Protein AF-A0A094B7F2-F1 (afdb_monomer_lite)

Secondary structure (DSSP, 8-state):
---GGGSGGGG-TTT----SSHHHHHHHHHGGG--GGGEEEE-HHHHHTSTTTHHHH--PPTT-EEEE--SSHHHHHHHHHHHHHHHHTT--------HHHHHHHTT----PPPPTTTTTGGGGTTT--SPPEEEE---SHHHHHHHHHHHHHHGGGEEEEE--HHHHHSTTHHHHHHHHHHHHHHHHHHHTT-EEEEEPPPPPPPP----

Radius of gyration: 24.76 Å; chains: 1; bounding box: 67×38×64 Å

Sequence (211 aa):
MVPSSQTPFALDATFGYKSSNLRDYVLEKGSTRFGERDIFSITIDDICTGGTAKVTELQIPRGSVVIVNAAAESDMAVFAARAIGAEQQGKRYLYRTGAAFVSSRLGIGAKVPRSAEELDMDYHSSGSKVGNIIIAGLYVPKNTAQLQSLQKQRGRKIHVIELGVGRLIEEGREAEEVVSTAFRELSKKLEEGQNVLAMLPGPSPPAMTRF

Foldseek 3Di:
DDQPCPDLQLVDPPRHNRDSDVLVRCCVPVPPQDDSLLEEEQDLCCQPPVPLPSVLPPPHDPPGHYHYDDDDLVSLLSVLVSVVVNVVVVDDDDDDDDPSNVCSNVVNDDDDPDDCVNVCVCVCVPDQLFAAEAEEEDDDPVSVVVVVVCCVVCVVQEAEAEQEPVQCPDPDDSVVVSVVVSVVVNRVCRNNHGYYYYYYDDPDDPPPPDD

pLDDT: mean 83.86, std 14.31, range [30.61, 96.69]

Structure (mmCIF, N/CA/C/O backbone):
data_AF-A0A094B7F2-F1
#
_entry.id   AF-A0A094B7F2-F1
#
loop_
_atom_site.group_PDB
_atom_site.id
_atom_site.type_symbol
_atom_site.label_atom_id
_atom_site.label_alt_id
_atom_site.label_comp_id
_atom_site.label_asym_id
_atom_site.label_entity_id
_atom_site.label_seq_id
_atom_site.pdbx_PDB_ins_code
_atom_site.Cartn_x
_atom_site.Cartn_y
_atom_site.Cartn_z
_atom_site.occupancy
_atom_site.B_iso_or_equiv
_atom_site.auth_seq_id
_atom_site.auth_comp_id
_atom_site.auth_asym_id
_atom_site.auth_atom_id
_atom_site.pdbx_PDB_model_num
ATOM 1 N N . MET A 1 1 ? 0.868 -16.062 7.347 1.00 74.69 1 MET A N 1
ATOM 2 C CA . MET A 1 1 ? 1.124 -14.618 7.126 1.00 74.69 1 MET A CA 1
ATOM 3 C C . MET A 1 1 ? 2.438 -14.252 7.795 1.00 74.69 1 MET A C 1
ATOM 5 O O . MET A 1 1 ? 2.800 -14.925 8.751 1.00 74.69 1 MET A O 1
ATOM 9 N N . VAL A 1 2 ? 3.141 -13.231 7.301 1.00 91.94 2 VAL A N 1
ATOM 10 C CA . VAL A 1 2 ? 4.327 -12.664 7.970 1.00 91.94 2 VAL A CA 1
ATOM 11 C C . VAL A 1 2 ? 3.959 -11.318 8.605 1.00 91.94 2 VAL A C 1
ATOM 13 O O . VAL A 1 2 ? 3.114 -10.618 8.037 1.00 91.94 2 VAL A O 1
ATOM 16 N N . PRO A 1 3 ? 4.541 -10.939 9.757 1.00 96.00 3 PRO A N 1
ATOM 17 C CA . PRO A 1 3 ? 4.348 -9.610 10.333 1.00 96.00 3 PRO A CA 1
ATOM 18 C C . PRO A 1 3 ? 4.738 -8.509 9.335 1.00 96.00 3 PRO A C 1
ATOM 20 O O . PRO A 1 3 ? 5.746 -8.631 8.637 1.00 96.00 3 PRO A O 1
ATOM 23 N N . SER A 1 4 ? 3.959 -7.426 9.261 1.00 94.75 4 SER A N 1
ATOM 24 C CA . SER A 1 4 ? 4.178 -6.361 8.270 1.00 94.75 4 SER A CA 1
ATOM 25 C C . SER A 1 4 ? 5.541 -5.682 8.428 1.00 94.75 4 SER A C 1
ATOM 27 O O . SER A 1 4 ? 6.123 -5.265 7.427 1.00 94.75 4 SER A O 1
ATOM 29 N N . SER A 1 5 ? 6.080 -5.621 9.648 1.00 95.56 5 SER A N 1
ATOM 30 C CA . SER A 1 5 ? 7.407 -5.069 9.948 1.00 95.56 5 SER A CA 1
ATOM 31 C C . SER A 1 5 ? 8.579 -5.938 9.485 1.00 95.56 5 SER A C 1
ATOM 33 O O . SER A 1 5 ? 9.718 -5.489 9.503 1.00 95.56 5 SER A O 1
ATOM 35 N N . GLN A 1 6 ? 8.314 -7.171 9.047 1.00 95.31 6 GLN A N 1
ATOM 36 C CA . GLN A 1 6 ? 9.313 -8.074 8.464 1.00 95.31 6 GLN A CA 1
ATOM 37 C C . GLN A 1 6 ? 9.230 -8.118 6.931 1.00 95.31 6 GLN A C 1
ATOM 39 O O . GLN A 1 6 ? 9.920 -8.904 6.284 1.00 95.31 6 GLN A O 1
ATOM 44 N N . THR A 1 7 ? 8.364 -7.301 6.330 1.00 92.19 7 THR A N 1
ATOM 45 C CA . THR A 1 7 ? 8.245 -7.206 4.873 1.00 92.19 7 THR A CA 1
ATOM 46 C C . THR A 1 7 ? 9.227 -6.173 4.315 1.00 92.19 7 THR A C 1
ATOM 48 O O . THR A 1 7 ? 9.614 -5.252 5.032 1.00 92.19 7 THR A O 1
ATOM 51 N N . PRO A 1 8 ? 9.579 -6.235 3.019 1.00 88.12 8 PRO A N 1
ATOM 52 C CA . PRO A 1 8 ? 10.408 -5.204 2.396 1.00 88.12 8 PRO A CA 1
ATOM 53 C C . PRO A 1 8 ? 9.836 -3.782 2.499 1.00 88.12 8 PRO A C 1
ATOM 55 O O . PRO A 1 8 ? 10.603 -2.828 2.489 1.00 88.12 8 PRO A O 1
ATOM 58 N N . PHE A 1 9 ? 8.512 -3.625 2.636 1.00 88.75 9 PHE A N 1
ATOM 59 C CA . PHE A 1 9 ? 7.868 -2.315 2.804 1.00 88.75 9 PHE A CA 1
ATOM 60 C C . PHE A 1 9 ? 8.250 -1.631 4.123 1.00 88.75 9 PHE A C 1
ATOM 62 O O . PHE A 1 9 ? 8.282 -0.408 4.196 1.00 88.75 9 PHE A O 1
ATOM 69 N N . ALA A 1 10 ? 8.584 -2.411 5.154 1.00 92.62 10 ALA A N 1
ATOM 70 C CA . ALA A 1 10 ? 9.058 -1.890 6.432 1.00 92.62 10 ALA A CA 1
ATOM 71 C C . ALA A 1 10 ? 10.438 -1.216 6.318 1.00 92.62 10 ALA A C 1
ATOM 73 O O . ALA A 1 10 ? 10.765 -0.346 7.121 1.00 92.62 10 ALA A O 1
ATOM 74 N N . LEU A 1 11 ? 11.225 -1.596 5.304 1.00 88.69 11 LEU A N 1
ATOM 75 C CA . LEU A 1 11 ? 12.573 -1.087 5.034 1.00 88.69 11 LEU A CA 1
ATOM 76 C C . LEU A 1 11 ? 12.586 0.076 4.031 1.00 88.69 11 LEU A C 1
ATOM 78 O O . LEU A 1 11 ? 13.656 0.465 3.567 1.00 88.69 11 LEU A O 1
ATOM 82 N N . ASP A 1 12 ? 11.418 0.609 3.662 1.00 86.88 12 ASP A N 1
ATOM 83 C CA . ASP A 1 12 ? 11.331 1.746 2.750 1.00 86.88 12 ASP A CA 1
ATOM 84 C C . ASP A 1 12 ? 12.089 2.965 3.310 1.00 86.88 12 ASP A C 1
ATOM 86 O O . ASP A 1 12 ? 11.962 3.310 4.487 1.00 86.88 12 ASP A O 1
ATOM 90 N N . ALA A 1 13 ? 12.889 3.623 2.469 1.00 79.81 13 ALA A N 1
ATOM 91 C CA . ALA A 1 13 ? 13.772 4.706 2.900 1.00 79.81 13 ALA A CA 1
ATOM 92 C C . ALA A 1 13 ? 13.015 5.968 3.349 1.00 79.81 13 ALA A C 1
ATOM 94 O O . ALA A 1 13 ? 13.538 6.748 4.143 1.00 79.81 13 ALA A O 1
ATOM 95 N N . THR A 1 14 ? 11.797 6.182 2.849 1.00 82.88 14 THR A N 1
ATOM 96 C CA . THR A 1 14 ? 10.989 7.374 3.140 1.00 82.88 14 THR A CA 1
ATOM 97 C C . THR A 1 14 ? 9.855 7.058 4.111 1.00 82.88 14 THR A C 1
ATOM 99 O O . THR A 1 14 ? 9.567 7.841 5.016 1.00 82.88 14 THR A O 1
ATOM 102 N N . PHE A 1 15 ? 9.221 5.897 3.954 1.00 88.31 15 PHE A N 1
ATOM 103 C CA . PHE A 1 15 ? 8.003 5.510 4.664 1.00 88.31 15 PHE A CA 1
ATOM 104 C C . PHE A 1 15 ? 8.160 4.253 5.528 1.00 88.31 15 PHE A C 1
ATOM 106 O O . PHE A 1 15 ? 7.161 3.746 6.042 1.00 88.31 15 PHE A O 1
ATOM 113 N N . GLY A 1 16 ? 9.387 3.762 5.723 1.00 91.00 16 GLY A N 1
ATOM 114 C CA . GLY A 1 16 ? 9.673 2.562 6.509 1.00 91.00 16 GLY A CA 1
ATOM 115 C C . GLY A 1 16 ? 9.142 2.634 7.940 1.00 91.00 16 GLY A C 1
ATOM 116 O O . GLY A 1 16 ? 8.918 3.715 8.492 1.00 91.00 16 GLY A O 1
ATOM 117 N N . TYR A 1 17 ? 8.909 1.477 8.550 1.00 95.12 17 TYR A N 1
ATOM 118 C CA . TYR A 1 17 ? 8.280 1.352 9.866 1.00 95.12 17 TYR A CA 1
ATOM 119 C C . TYR A 1 17 ? 8.757 0.100 10.603 1.00 95.12 17 TYR A C 1
ATOM 121 O O . TYR A 1 17 ? 9.177 -0.872 9.981 1.00 95.12 17 TYR A O 1
ATOM 129 N N . LYS A 1 18 ? 8.683 0.102 11.939 1.00 95.81 18 LYS A N 1
ATOM 130 C CA . LYS A 1 18 ? 9.166 -1.018 12.775 1.00 95.81 18 LYS A CA 1
ATOM 131 C C . LYS A 1 18 ? 8.042 -1.861 13.366 1.00 95.81 18 LYS A C 1
ATOM 133 O O . LYS A 1 18 ? 8.237 -3.043 13.648 1.00 95.81 18 LYS A O 1
ATOM 138 N N . SER A 1 19 ? 6.874 -1.266 13.560 1.00 96.25 19 SER A N 1
ATOM 139 C CA . SER A 1 19 ? 5.772 -1.889 14.289 1.00 96.25 19 SER A CA 1
ATOM 140 C C . SER A 1 19 ? 4.808 -2.629 13.364 1.00 96.25 19 SER A C 1
ATOM 142 O O . SER A 1 19 ? 4.295 -2.059 12.405 1.00 96.25 19 SER A O 1
ATOM 144 N N . SER A 1 20 ? 4.522 -3.899 13.671 1.00 96.69 20 SER A N 1
ATOM 145 C CA . SER A 1 20 ? 3.446 -4.650 12.999 1.00 96.69 20 SER A CA 1
ATOM 146 C C . SER A 1 20 ? 2.075 -4.410 13.628 1.00 96.69 20 SER A C 1
ATOM 148 O O . SER A 1 20 ? 1.054 -4.452 12.946 1.00 96.69 20 SER A O 1
ATOM 150 N N . ASN A 1 21 ? 2.044 -4.169 14.938 1.00 96.06 21 ASN A N 1
ATOM 151 C CA . ASN A 1 21 ? 0.827 -3.812 15.645 1.00 96.06 21 ASN A CA 1
ATOM 152 C C . ASN A 1 21 ? 0.492 -2.350 15.342 1.00 96.06 21 ASN A C 1
ATOM 154 O O . ASN A 1 21 ? 1.309 -1.458 15.567 1.00 96.06 21 ASN A O 1
ATOM 158 N N . LEU A 1 22 ? -0.716 -2.099 14.835 1.00 95.44 22 LEU A N 1
ATOM 159 C CA . LEU A 1 22 ? -1.126 -0.752 14.446 1.00 95.44 22 LEU A CA 1
ATOM 160 C C . LEU A 1 22 ? -1.230 0.216 15.630 1.00 95.44 22 LEU A C 1
ATOM 162 O O . LEU A 1 22 ? -1.106 1.418 15.417 1.00 95.44 22 LEU A O 1
ATOM 166 N N . ARG A 1 23 ? -1.421 -0.274 16.863 1.00 95.38 23 ARG A N 1
ATOM 167 C CA . ARG A 1 23 ? -1.367 0.590 18.050 1.00 95.38 23 ARG A CA 1
ATOM 168 C C . ARG A 1 23 ? 0.038 1.160 18.232 1.00 95.38 23 ARG A C 1
ATOM 170 O O . ARG A 1 23 ? 0.208 2.374 18.288 1.00 95.38 23 ARG A O 1
ATOM 177 N N . ASP A 1 24 ? 1.033 0.282 18.210 1.00 96.06 24 ASP A N 1
ATOM 178 C CA . ASP A 1 24 ? 2.442 0.648 18.350 1.00 96.06 24 ASP A CA 1
ATOM 179 C C . ASP A 1 24 ? 2.903 1.501 17.161 1.00 96.06 24 ASP A C 1
ATOM 181 O O . ASP A 1 24 ? 3.603 2.490 17.342 1.00 96.06 24 ASP A O 1
ATOM 185 N N . TYR A 1 25 ? 2.425 1.202 15.947 1.00 95.69 25 TYR A N 1
ATOM 186 C CA . TYR A 1 25 ? 2.684 2.017 14.756 1.00 95.69 25 TYR A CA 1
ATOM 187 C C . TYR A 1 25 ? 2.144 3.450 14.889 1.00 95.69 25 TYR A C 1
ATOM 189 O O . TYR A 1 25 ? 2.794 4.404 14.458 1.00 95.69 25 TYR A O 1
ATOM 197 N N . VAL A 1 26 ? 0.961 3.628 15.487 1.00 95.25 26 VAL A N 1
ATOM 198 C CA . VAL A 1 26 ? 0.401 4.964 15.738 1.00 95.25 26 VAL A CA 1
ATOM 199 C C . VAL A 1 26 ? 1.254 5.730 16.744 1.00 95.25 26 VAL A C 1
ATOM 201 O O . VAL A 1 26 ? 1.453 6.922 16.541 1.00 95.25 26 VAL A O 1
ATOM 204 N N . LEU A 1 27 ? 1.802 5.077 17.770 1.00 94.81 27 LEU A N 1
ATOM 205 C CA . LEU A 1 27 ? 2.756 5.711 18.689 1.00 94.81 27 LEU A CA 1
ATOM 206 C C . LEU A 1 27 ? 4.078 6.042 17.976 1.00 94.81 27 LEU A C 1
ATOM 208 O O . LEU A 1 27 ? 4.584 7.156 18.091 1.00 94.81 27 LEU A O 1
ATOM 212 N N . GLU A 1 28 ? 4.591 5.113 17.165 1.00 94.38 28 GLU A N 1
ATOM 213 C CA . GLU A 1 28 ? 5.819 5.265 16.377 1.00 94.38 28 GLU A CA 1
ATOM 214 C C . GLU A 1 28 ? 5.751 6.480 15.438 1.00 94.38 28 GLU A C 1
A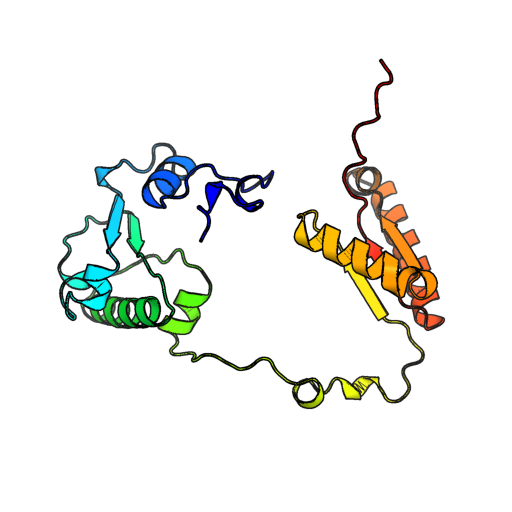TOM 216 O O . GLU A 1 28 ? 6.693 7.269 15.366 1.00 94.38 28 GLU A O 1
ATOM 221 N N . LYS A 1 29 ? 4.637 6.650 14.716 1.00 92.88 29 LYS A N 1
ATOM 222 C CA . LYS A 1 29 ? 4.458 7.726 13.723 1.00 92.88 29 LYS A CA 1
ATOM 223 C C . LYS A 1 29 ? 3.764 8.969 14.270 1.00 92.88 29 LYS A C 1
ATOM 225 O O . LYS A 1 29 ? 3.827 10.026 13.648 1.00 92.88 29 LYS A O 1
ATOM 230 N N . GLY A 1 30 ? 3.072 8.841 15.396 1.00 88.69 30 GLY A N 1
ATOM 231 C CA . GLY A 1 30 ? 2.275 9.895 16.016 1.00 88.69 30 GLY A CA 1
ATOM 232 C C . GLY A 1 30 ? 3.062 10.822 16.936 1.00 88.69 30 GLY A C 1
ATOM 233 O O . GLY A 1 30 ? 2.500 11.819 17.389 1.00 88.69 30 GLY A O 1
ATOM 234 N N . SER A 1 31 ? 4.341 10.531 17.198 1.00 79.31 31 SER A N 1
ATOM 235 C CA . SER A 1 31 ? 5.185 11.308 18.117 1.00 79.31 31 SER A CA 1
ATOM 236 C C . SER A 1 31 ? 4.470 11.532 19.465 1.00 79.31 31 SER A C 1
ATOM 238 O O . SER A 1 31 ? 3.850 10.615 19.991 1.00 79.31 31 SER A O 1
ATOM 240 N N . THR A 1 32 ? 4.507 12.739 20.036 1.00 85.81 32 THR A N 1
ATOM 241 C CA . THR A 1 32 ? 3.878 13.061 21.332 1.00 85.81 32 THR A CA 1
ATOM 242 C C . THR A 1 32 ? 2.369 13.318 21.255 1.00 85.81 32 THR A C 1
ATOM 244 O O . THR A 1 32 ? 1.762 13.696 22.255 1.00 85.81 32 THR A O 1
ATOM 247 N N . ARG A 1 33 ? 1.743 13.153 20.080 1.00 89.19 33 ARG A N 1
ATOM 248 C CA . ARG A 1 33 ? 0.327 13.495 19.872 1.00 89.19 33 ARG A CA 1
ATOM 249 C C . ARG A 1 33 ? -0.638 12.510 20.529 1.00 89.19 33 ARG A C 1
ATOM 251 O O . ARG A 1 33 ? -1.754 12.904 20.853 1.00 89.19 33 ARG A O 1
ATOM 258 N N . PHE A 1 34 ? -0.241 11.249 20.660 1.00 91.00 34 PHE A N 1
ATOM 259 C CA . PHE A 1 34 ? -1.095 10.181 21.171 1.00 91.00 34 PHE A CA 1
ATOM 260 C C . PHE A 1 34 ? -0.358 9.412 22.263 1.00 91.00 34 PHE A C 1
ATOM 262 O O . PHE A 1 34 ? 0.810 9.067 22.092 1.00 91.00 34 PHE A O 1
ATOM 269 N N . GLY A 1 35 ? -1.045 9.123 23.365 1.00 92.19 35 GLY A N 1
ATOM 270 C CA . GLY A 1 35 ? -0.631 8.119 24.338 1.00 92.19 35 GLY A CA 1
ATOM 271 C C . GLY A 1 35 ? -1.375 6.799 24.132 1.00 92.19 35 GLY A C 1
ATOM 272 O O . GLY A 1 35 ? -2.354 6.722 23.394 1.00 92.19 35 GLY A O 1
ATOM 273 N N . GLU A 1 36 ? -0.956 5.750 24.841 1.00 90.50 36 GLU A N 1
ATOM 274 C CA . GLU A 1 36 ? -1.609 4.429 24.778 1.00 90.50 36 GLU A CA 1
ATOM 275 C C . GLU A 1 36 ? -3.109 4.487 25.103 1.00 90.50 36 GLU A C 1
ATOM 277 O O . GLU A 1 36 ? -3.913 3.785 24.494 1.00 90.50 36 GLU A O 1
ATOM 282 N N . ARG A 1 37 ? -3.501 5.370 26.030 1.00 91.12 37 ARG A N 1
ATOM 283 C CA . ARG A 1 37 ? -4.901 5.568 26.445 1.00 91.12 37 ARG A CA 1
ATOM 284 C C . ARG A 1 37 ? -5.772 6.206 25.361 1.00 91.12 37 ARG A C 1
ATOM 286 O O . ARG A 1 37 ? -6.993 6.129 25.451 1.00 91.12 37 ARG A O 1
ATOM 293 N N . ASP A 1 38 ? -5.155 6.813 24.350 1.00 92.50 38 ASP A N 1
ATOM 294 C CA . ASP A 1 38 ? -5.854 7.436 23.229 1.00 92.50 38 ASP A CA 1
ATOM 295 C C . ASP A 1 38 ? -6.087 6.453 22.076 1.00 92.50 38 ASP A C 1
ATOM 297 O O . ASP A 1 38 ? -6.720 6.822 21.085 1.00 92.50 38 ASP A O 1
ATOM 301 N N . ILE A 1 39 ? -5.574 5.219 22.176 1.00 94.31 39 ILE A N 1
ATOM 302 C CA . ILE A 1 39 ? -5.584 4.241 21.090 1.00 94.31 39 ILE A CA 1
ATOM 303 C C . ILE A 1 39 ? -6.413 3.016 21.477 1.00 94.31 39 ILE A C 1
ATOM 305 O O . ILE A 1 39 ? -6.033 2.180 22.295 1.00 94.31 39 ILE A O 1
ATOM 309 N N . PHE A 1 40 ? -7.535 2.858 20.791 1.00 92.94 40 PHE A N 1
ATOM 310 C CA . PHE A 1 40 ? -8.473 1.759 20.972 1.00 92.94 40 PHE A CA 1
ATOM 311 C C . PHE A 1 40 ? -8.333 0.749 19.836 1.00 92.94 40 PHE A C 1
ATOM 313 O O . PHE A 1 40 ? -7.775 1.047 18.780 1.00 92.94 40 PHE A O 1
ATOM 320 N N . SER A 1 41 ? -8.835 -0.468 20.039 1.00 92.50 41 SER A N 1
ATOM 321 C CA . SER A 1 41 ? -8.901 -1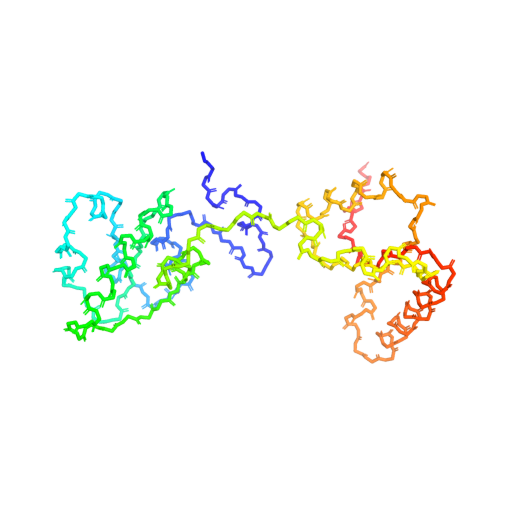.469 18.973 1.00 92.50 41 SER A CA 1
ATOM 322 C C . SER A 1 41 ? -10.205 -2.233 19.048 1.00 92.50 41 SER A C 1
ATOM 324 O O . SER A 1 41 ? -10.604 -2.655 20.130 1.00 92.50 41 SER A O 1
ATOM 326 N N . ILE A 1 42 ? -10.829 -2.411 17.893 1.00 91.06 42 ILE A N 1
ATOM 327 C CA . ILE A 1 42 ? -11.981 -3.277 17.686 1.00 91.06 42 ILE A CA 1
ATOM 328 C C . ILE A 1 42 ? -11.434 -4.613 17.200 1.00 91.06 42 ILE A C 1
ATOM 330 O O . ILE A 1 42 ? -10.791 -4.675 16.145 1.00 91.06 42 ILE A O 1
ATOM 334 N N . THR A 1 43 ? -11.631 -5.669 17.985 1.00 90.62 43 THR A N 1
ATOM 335 C CA . THR A 1 43 ? -11.133 -7.008 17.651 1.00 90.62 43 THR A CA 1
ATOM 336 C C . THR A 1 43 ? -11.959 -7.644 16.532 1.00 90.62 43 THR A C 1
ATOM 338 O O . THR A 1 43 ? -13.073 -7.207 16.242 1.00 90.62 43 THR A O 1
ATOM 341 N N . ILE A 1 44 ? -11.430 -8.696 15.902 1.00 89.81 44 ILE A N 1
ATOM 342 C CA . ILE A 1 44 ? -12.199 -9.479 14.921 1.00 89.81 44 ILE A CA 1
ATOM 343 C C . ILE A 1 44 ? -13.446 -10.080 15.588 1.00 89.81 44 ILE A C 1
ATOM 345 O O . ILE A 1 44 ? -14.523 -10.037 15.005 1.00 89.81 44 ILE A O 1
ATOM 349 N N . ASP A 1 45 ? -13.346 -10.544 16.835 1.00 87.69 45 ASP A N 1
ATOM 350 C CA . ASP A 1 45 ? -14.494 -11.079 17.575 1.00 87.69 45 ASP A CA 1
ATOM 351 C C . ASP A 1 45 ? -15.574 -10.020 17.815 1.00 87.69 45 ASP A C 1
ATOM 353 O O . ASP A 1 45 ? -16.765 -10.313 17.680 1.00 87.69 45 ASP A O 1
ATOM 357 N N . ASP A 1 46 ? -15.192 -8.770 18.092 1.00 85.31 46 ASP A N 1
ATOM 358 C CA . ASP A 1 46 ? -16.150 -7.664 18.195 1.00 85.31 46 ASP A CA 1
ATOM 359 C C . ASP A 1 46 ? -16.874 -7.421 16.865 1.00 85.31 46 ASP A C 1
ATOM 361 O O . ASP A 1 46 ? -18.050 -7.051 16.859 1.00 85.31 46 ASP A O 1
ATOM 365 N N . ILE A 1 47 ? -16.204 -7.674 15.735 1.00 85.06 47 ILE A N 1
ATOM 366 C CA . ILE A 1 47 ? -16.806 -7.567 14.408 1.00 85.06 47 ILE A CA 1
ATOM 367 C C . ILE A 1 47 ? -17.729 -8.757 14.121 1.00 85.06 47 ILE A C 1
ATOM 369 O O . ILE A 1 47 ? -18.872 -8.548 13.708 1.00 85.06 47 ILE A O 1
ATOM 373 N N . CYS A 1 48 ? -17.271 -9.983 14.351 1.00 78.38 48 CYS A N 1
ATOM 374 C CA . CYS A 1 48 ? -17.978 -11.199 13.955 1.00 78.38 48 CYS A CA 1
ATOM 375 C C . CYS A 1 48 ? -19.125 -11.565 14.905 1.00 78.38 48 CYS A C 1
ATOM 377 O O . CYS A 1 48 ? -20.191 -11.973 14.454 1.00 78.38 48 CYS A O 1
ATOM 379 N N . THR A 1 49 ? -18.933 -11.398 16.215 1.00 73.06 49 THR A N 1
ATOM 380 C CA . THR A 1 49 ? -19.864 -11.894 17.248 1.00 73.06 49 THR A CA 1
ATOM 381 C C . THR A 1 49 ? -20.575 -10.784 18.019 1.00 73.06 49 THR A C 1
ATOM 383 O O . THR A 1 49 ? -21.631 -11.013 18.600 1.00 73.06 49 THR A O 1
ATOM 386 N N . GLY A 1 50 ? -20.042 -9.558 17.998 1.00 60.09 50 GLY A N 1
ATOM 387 C CA . GLY A 1 50 ? -20.499 -8.440 18.831 1.00 60.09 50 GLY A CA 1
ATOM 388 C C . GLY A 1 50 ? -21.877 -7.844 18.514 1.00 60.09 50 GLY A C 1
ATOM 389 O O . GLY A 1 50 ? -22.230 -6.821 19.101 1.00 60.09 50 GLY A O 1
ATOM 390 N N . GLY A 1 51 ? -22.647 -8.424 17.586 1.00 58.09 51 GLY A N 1
ATOM 391 C CA . GLY A 1 51 ? -23.914 -7.851 17.117 1.00 58.09 51 GLY A CA 1
ATOM 392 C C . GLY A 1 51 ? -23.737 -6.466 16.473 1.00 58.09 51 GLY A C 1
ATOM 393 O O . GLY A 1 51 ? -22.626 -6.032 16.185 1.00 58.09 51 GLY A O 1
ATOM 394 N N . THR A 1 52 ? -24.818 -5.740 16.188 1.00 52.41 52 THR A N 1
ATOM 395 C CA . THR A 1 52 ? -24.747 -4.356 15.665 1.00 52.41 52 THR A CA 1
ATOM 396 C C . THR A 1 52 ? -24.214 -3.347 16.690 1.00 52.41 52 THR A C 1
ATOM 398 O O . THR A 1 52 ? -23.800 -2.259 16.301 1.00 52.41 52 THR A O 1
ATOM 401 N N . ALA A 1 53 ? -24.185 -3.717 17.973 1.00 53.00 53 ALA A N 1
ATOM 402 C CA . ALA A 1 53 ? -24.131 -2.785 19.090 1.00 53.00 53 ALA A CA 1
ATOM 403 C C . ALA A 1 53 ? -22.709 -2.403 19.545 1.00 53.00 53 ALA A C 1
ATOM 405 O O . ALA A 1 53 ? -22.454 -1.233 19.828 1.00 53.00 53 ALA A O 1
ATOM 406 N N . LYS A 1 54 ? -21.733 -3.324 19.527 1.00 59.69 54 LYS A N 1
ATOM 407 C CA . LYS A 1 54 ? -20.405 -3.055 20.117 1.00 59.69 54 LYS A CA 1
ATOM 408 C C . LYS A 1 54 ? -19.610 -1.921 19.455 1.00 59.69 54 LYS A C 1
ATOM 410 O O . LYS A 1 54 ? -18.908 -1.190 20.145 1.00 59.69 54 LYS A O 1
ATOM 415 N N . VAL A 1 55 ? -19.720 -1.737 18.136 1.00 58.94 55 VAL A N 1
ATOM 416 C CA . VAL A 1 55 ? -19.009 -0.645 17.431 1.00 58.94 55 VAL A CA 1
ATOM 417 C C . VAL A 1 55 ? -19.606 0.727 17.779 1.00 58.94 55 VAL A C 1
ATOM 419 O O . VAL A 1 55 ? -18.883 1.720 17.836 1.00 58.94 55 VAL A O 1
ATOM 422 N N . THR A 1 56 ? -20.912 0.785 18.046 1.00 61.47 56 THR A N 1
ATOM 423 C CA . THR A 1 56 ? -21.644 2.003 18.436 1.00 61.47 56 THR A CA 1
ATOM 424 C C . THR A 1 56 ? -21.595 2.298 19.937 1.00 61.47 56 THR A C 1
ATOM 426 O O . THR A 1 56 ? -21.679 3.463 20.325 1.00 61.47 56 THR A O 1
ATOM 429 N N . GLU A 1 57 ? -21.453 1.271 20.776 1.00 62.94 57 GLU A N 1
ATOM 430 C CA . GLU A 1 57 ? -21.525 1.370 22.242 1.00 62.94 57 GLU A CA 1
ATOM 431 C C . GLU A 1 57 ? -20.200 1.742 22.911 1.00 62.94 57 GLU A C 1
ATOM 433 O O . GLU A 1 57 ? -20.202 2.224 24.046 1.00 62.94 57 GLU A O 1
ATOM 438 N N . LEU A 1 58 ? -19.064 1.569 22.228 1.00 66.81 58 LEU A N 1
ATOM 439 C CA . LEU A 1 58 ? -17.772 1.982 22.767 1.00 66.81 58 LEU A CA 1
ATOM 440 C C . LEU A 1 58 ? -17.756 3.509 22.948 1.00 66.81 58 LEU A C 1
ATOM 442 O O . LEU A 1 58 ? -17.726 4.283 21.985 1.00 66.81 58 LEU A O 1
ATOM 446 N N . GLN A 1 59 ? -17.767 3.954 24.208 1.00 73.81 59 GLN A N 1
ATOM 447 C CA . GLN A 1 59 ? -17.584 5.357 24.569 1.00 73.81 59 GLN A CA 1
ATOM 448 C C . GLN A 1 59 ? -16.123 5.756 24.368 1.00 73.81 59 GLN A C 1
ATOM 450 O O . GLN A 1 59 ? -15.314 5.759 25.291 1.00 73.81 59 GLN A O 1
ATOM 455 N N . ILE A 1 60 ? -15.788 6.072 23.121 1.00 84.12 60 ILE A N 1
ATOM 456 C CA . ILE A 1 60 ? -14.449 6.498 22.728 1.00 84.12 60 ILE A CA 1
ATOM 457 C C . ILE A 1 60 ? -14.379 8.027 22.804 1.00 84.12 60 ILE A C 1
ATOM 459 O O . ILE A 1 60 ? -15.197 8.704 22.164 1.00 84.12 60 ILE A O 1
ATOM 463 N N . PRO A 1 61 ? -13.426 8.593 23.568 1.00 87.56 61 PRO A N 1
ATOM 464 C CA . PRO A 1 61 ? -13.226 10.032 23.624 1.00 87.56 61 PRO A CA 1
ATOM 465 C C . PRO A 1 61 ? -12.980 10.631 22.236 1.00 87.56 61 PRO A C 1
ATOM 467 O O . PRO A 1 61 ? -12.363 10.037 21.348 1.00 87.56 61 PRO A O 1
ATOM 470 N N . ARG A 1 62 ? -13.463 11.856 22.025 1.00 89.19 62 ARG A N 1
ATOM 471 C CA . ARG A 1 62 ? -13.206 12.567 20.771 1.00 89.19 62 ARG A CA 1
ATOM 472 C C . ARG A 1 62 ? -11.708 12.847 20.644 1.00 89.19 62 ARG A C 1
ATOM 474 O O . ARG A 1 62 ? -11.113 13.416 21.548 1.00 89.19 62 ARG A O 1
ATOM 481 N N . GLY A 1 63 ? -11.137 12.524 19.486 1.00 89.88 63 GLY A N 1
ATOM 482 C CA . GLY A 1 63 ? -9.709 12.717 19.208 1.00 89.88 63 GLY A CA 1
ATOM 483 C C . GLY A 1 63 ? -8.864 11.455 19.380 1.00 89.88 63 GLY A C 1
ATOM 484 O O . GLY A 1 63 ? -7.715 11.453 18.947 1.00 89.88 63 GLY A O 1
ATOM 485 N N . SER A 1 64 ? -9.442 10.383 19.924 1.00 92.75 64 SER A N 1
ATOM 486 C CA . SER A 1 64 ? -8.806 9.070 19.996 1.00 92.75 64 SER A CA 1
ATOM 487 C C . SER A 1 64 ? -8.662 8.411 18.621 1.00 92.75 64 SER A C 1
ATOM 489 O O . SER A 1 64 ? -9.406 8.698 17.678 1.00 92.75 64 SER A O 1
ATOM 491 N N . VAL A 1 65 ? -7.708 7.488 18.524 1.00 94.81 65 VAL A N 1
ATOM 492 C CA . VAL A 1 65 ? -7.480 6.639 17.354 1.00 94.81 65 VAL A CA 1
ATOM 493 C C . VAL A 1 65 ? -8.096 5.272 17.611 1.00 94.81 65 VAL A C 1
ATOM 495 O O . VAL A 1 65 ? -7.917 4.692 18.677 1.00 94.81 65 VAL A O 1
ATOM 498 N N . VAL A 1 66 ? -8.815 4.737 16.627 1.00 93.81 66 VAL A N 1
ATOM 499 C CA . VAL A 1 66 ? -9.447 3.418 16.726 1.00 93.81 66 VAL A CA 1
ATOM 500 C C . VAL A 1 66 ? -8.902 2.530 15.624 1.00 93.81 66 VAL A C 1
ATOM 502 O O . VAL A 1 66 ? -9.094 2.802 14.441 1.00 93.81 66 VAL A O 1
ATOM 505 N N . ILE A 1 67 ? -8.210 1.470 16.024 1.00 95.25 67 ILE A N 1
ATOM 506 C CA . ILE A 1 67 ? -7.739 0.424 15.128 1.00 95.25 67 ILE A CA 1
ATOM 507 C C . ILE A 1 67 ? -8.877 -0.565 14.895 1.00 95.25 67 ILE A C 1
ATOM 509 O O . ILE A 1 67 ? -9.531 -1.004 15.835 1.00 95.25 67 ILE A O 1
ATOM 513 N N . VAL A 1 68 ? -9.106 -0.939 13.644 1.00 93.56 68 VAL A N 1
ATOM 514 C CA . VAL A 1 68 ? -10.114 -1.937 13.278 1.00 93.56 68 VAL A CA 1
ATOM 515 C C . VAL A 1 68 ? -9.383 -3.124 12.685 1.00 93.56 68 VAL A C 1
ATOM 517 O O . VAL A 1 68 ? -8.701 -2.983 11.670 1.00 93.56 68 VAL A O 1
ATOM 520 N N . ASN A 1 69 ? -9.482 -4.277 13.341 1.00 93.56 69 ASN A N 1
ATOM 521 C CA . ASN A 1 69 ? -8.864 -5.497 12.838 1.00 93.56 69 ASN A CA 1
ATOM 522 C C . ASN A 1 69 ? -9.769 -6.137 11.787 1.00 93.56 69 ASN A C 1
ATOM 524 O O . ASN A 1 69 ? -10.977 -6.189 11.968 1.00 93.56 69 ASN A O 1
ATOM 528 N N . ALA A 1 70 ? -9.187 -6.646 10.710 1.00 92.56 70 ALA A N 1
ATOM 529 C CA . ALA A 1 70 ? -9.902 -7.393 9.683 1.00 92.56 70 ALA A CA 1
ATOM 530 C C . ALA A 1 70 ? -8.958 -8.448 9.105 1.00 92.56 70 ALA A C 1
ATOM 532 O O . ALA A 1 70 ? -7.795 -8.147 8.829 1.00 92.56 70 ALA A O 1
ATOM 533 N N . ALA A 1 71 ? -9.456 -9.669 8.929 1.00 92.69 71 ALA A N 1
ATOM 534 C CA . ALA A 1 71 ? -8.738 -10.763 8.283 1.00 92.69 71 ALA A CA 1
ATOM 535 C C . ALA A 1 71 ? -9.322 -11.098 6.902 1.00 92.69 71 ALA A C 1
ATOM 537 O O . ALA A 1 71 ? -8.618 -11.657 6.062 1.00 92.69 71 ALA A O 1
ATOM 538 N N . ALA A 1 72 ? -10.579 -10.723 6.653 1.00 90.38 72 ALA A N 1
ATOM 539 C CA . ALA A 1 72 ? -11.272 -10.918 5.388 1.00 90.38 72 ALA A CA 1
ATOM 540 C C . ALA A 1 72 ? -12.060 -9.668 4.957 1.00 90.38 72 ALA A C 1
ATOM 542 O O . ALA A 1 72 ? -12.365 -8.780 5.756 1.00 90.38 72 ALA A O 1
ATOM 543 N N . GLU A 1 73 ? -12.432 -9.610 3.675 1.00 89.38 73 GLU A N 1
ATOM 544 C CA . GLU A 1 73 ? -13.273 -8.530 3.134 1.00 89.38 73 GLU A CA 1
ATOM 545 C C . GLU A 1 73 ? -14.650 -8.467 3.813 1.00 89.38 73 GLU A C 1
ATOM 547 O O . GLU A 1 73 ? -15.200 -7.382 3.995 1.00 89.38 73 GLU A O 1
ATOM 552 N N . SER A 1 74 ? -15.176 -9.610 4.266 1.00 89.94 74 SER A N 1
ATOM 553 C CA . SER A 1 74 ? -16.421 -9.685 5.036 1.00 89.94 74 SER A CA 1
ATOM 554 C C . SER A 1 74 ? -16.364 -8.861 6.321 1.00 89.94 74 SER A C 1
ATOM 556 O O . SER A 1 74 ? -17.317 -8.148 6.630 1.00 89.94 74 SER A O 1
ATOM 558 N N . ASP A 1 75 ? -15.240 -8.895 7.041 1.00 91.44 75 ASP A N 1
ATOM 559 C CA . ASP A 1 75 ? -15.067 -8.151 8.296 1.00 91.44 75 ASP A CA 1
ATOM 560 C C . ASP A 1 75 ? -15.137 -6.644 8.029 1.00 91.44 75 ASP A C 1
ATOM 562 O O . ASP A 1 75 ? -15.757 -5.877 8.770 1.00 91.44 75 ASP A O 1
ATOM 566 N N . MET A 1 76 ? -14.540 -6.228 6.909 1.00 91.94 76 MET A N 1
ATOM 567 C CA . MET A 1 76 ? -14.532 -4.846 6.457 1.00 91.94 76 MET A CA 1
ATOM 568 C C . MET A 1 76 ? -15.932 -4.370 6.053 1.00 91.94 76 MET A C 1
ATOM 570 O O . MET A 1 76 ? -16.324 -3.261 6.418 1.00 91.94 76 MET A O 1
ATOM 574 N N . ALA A 1 77 ? -16.705 -5.206 5.352 1.00 91.25 77 ALA A N 1
ATOM 575 C CA . ALA A 1 77 ? -18.095 -4.925 4.992 1.00 91.25 77 ALA A CA 1
ATOM 576 C C . ALA A 1 77 ? -18.986 -4.774 6.230 1.00 91.25 77 ALA A C 1
ATOM 578 O O . ALA A 1 77 ? -19.743 -3.806 6.346 1.00 91.25 77 ALA A O 1
ATOM 579 N N . VAL A 1 78 ? -18.841 -5.684 7.194 1.00 90.75 78 VAL A N 1
ATOM 580 C CA . VAL A 1 78 ? -19.571 -5.634 8.461 1.00 90.75 78 VAL A CA 1
ATOM 581 C C . VAL A 1 78 ? -19.225 -4.357 9.238 1.00 90.75 78 VAL A C 1
ATOM 583 O O . VAL A 1 78 ? -20.126 -3.649 9.695 1.00 90.75 78 VAL A O 1
ATOM 586 N N . PHE A 1 79 ? -17.938 -4.016 9.368 1.00 91.38 79 PHE A N 1
ATOM 587 C CA . PHE A 1 79 ? -17.533 -2.772 10.024 1.00 91.38 79 PHE A CA 1
ATOM 588 C C . PHE A 1 79 ? -18.057 -1.534 9.285 1.00 91.38 79 PHE A C 1
ATOM 590 O O . PHE A 1 79 ? -18.579 -0.623 9.926 1.00 91.38 79 PHE A O 1
ATOM 597 N N . ALA A 1 80 ? -17.968 -1.498 7.952 1.00 92.50 80 ALA A N 1
ATOM 598 C CA . ALA A 1 80 ? -18.442 -0.371 7.157 1.00 92.50 80 ALA A CA 1
ATOM 599 C C . ALA A 1 80 ? -19.944 -0.115 7.358 1.00 92.50 80 ALA A C 1
ATOM 601 O O . ALA A 1 80 ? -20.331 1.029 7.596 1.00 92.50 80 ALA A O 1
ATOM 602 N N . ALA A 1 81 ? -20.770 -1.167 7.352 1.00 90.81 81 ALA A N 1
ATOM 603 C CA . ALA A 1 81 ? -22.204 -1.061 7.618 1.00 90.81 81 ALA A CA 1
ATOM 604 C C . ALA A 1 81 ? -22.492 -0.486 9.017 1.00 90.81 81 ALA A C 1
ATOM 606 O O . ALA A 1 81 ? -23.320 0.414 9.168 1.00 90.81 81 ALA A O 1
ATOM 607 N N . ARG A 1 82 ? -21.764 -0.946 10.045 1.00 87.94 82 ARG A N 1
ATOM 608 C CA . ARG A 1 82 ? -21.909 -0.427 11.417 1.00 87.94 82 ARG A CA 1
ATOM 609 C C . ARG A 1 82 ? -21.452 1.018 11.550 1.00 87.94 82 ARG A C 1
ATOM 611 O O . ARG A 1 82 ? -22.111 1.803 12.223 1.00 87.94 82 ARG A O 1
ATOM 618 N N . ALA A 1 83 ? -20.348 1.377 10.902 1.00 90.19 83 ALA A N 1
ATOM 619 C CA . ALA A 1 83 ? -19.837 2.737 10.916 1.00 90.19 83 ALA A CA 1
ATOM 620 C C . ALA A 1 83 ? -20.842 3.713 10.280 1.00 90.19 83 ALA A C 1
ATOM 622 O O . ALA A 1 83 ? -21.116 4.752 10.872 1.00 90.19 83 ALA A O 1
ATOM 623 N N . ILE A 1 84 ? -21.464 3.333 9.155 1.00 91.38 84 ILE A N 1
ATOM 624 C CA . ILE A 1 84 ? -22.560 4.099 8.534 1.00 91.38 84 ILE A CA 1
ATOM 625 C C . ILE A 1 84 ? -23.733 4.263 9.509 1.00 91.38 84 ILE A C 1
ATOM 627 O O . ILE A 1 84 ? -24.228 5.374 9.688 1.00 91.38 84 ILE A O 1
ATOM 631 N N . GLY A 1 85 ? -24.160 3.185 10.175 1.00 89.75 85 GLY A N 1
ATOM 632 C CA . GLY A 1 85 ? -25.237 3.251 11.169 1.00 89.75 85 GLY A CA 1
ATOM 633 C C . GLY A 1 85 ? -24.913 4.185 12.342 1.00 89.75 85 GLY A C 1
ATOM 634 O O . GLY A 1 85 ? -25.749 4.988 12.751 1.00 89.75 85 GLY A O 1
ATOM 635 N N . ALA A 1 86 ? -23.679 4.147 12.847 1.00 87.56 86 ALA A N 1
ATOM 636 C CA . ALA A 1 86 ? -23.212 5.043 13.902 1.00 87.56 86 ALA A CA 1
ATOM 637 C C . ALA A 1 86 ? -23.204 6.518 13.459 1.00 87.56 86 ALA A C 1
ATOM 639 O O . ALA A 1 86 ? -23.559 7.411 14.230 1.00 87.56 86 ALA A O 1
ATOM 640 N N . GLU A 1 87 ? -22.819 6.788 12.211 1.00 90.38 87 GLU A N 1
ATOM 641 C CA . GLU A 1 87 ? -22.833 8.136 11.635 1.00 90.38 87 GLU A CA 1
ATOM 642 C C . GLU A 1 87 ? -24.256 8.670 11.449 1.00 90.38 87 GLU A C 1
ATOM 644 O O . GLU A 1 87 ? -24.511 9.839 11.735 1.00 90.38 87 GLU A O 1
ATOM 649 N N . GLN A 1 88 ? -25.206 7.810 11.068 1.00 91.19 88 GLN A N 1
ATOM 650 C CA . GLN A 1 88 ? -26.633 8.156 11.025 1.00 91.19 88 GLN A CA 1
ATOM 651 C C . GLN A 1 88 ? -27.190 8.509 12.413 1.00 91.19 88 GLN A C 1
ATOM 653 O O . GLN A 1 88 ? -28.115 9.310 12.519 1.00 91.19 88 GLN A O 1
ATOM 658 N N . GLN A 1 89 ? -26.591 7.978 13.483 1.00 88.69 89 GLN A N 1
ATOM 659 C CA . GLN A 1 89 ? -26.885 8.342 14.875 1.00 88.69 89 GLN A CA 1
ATOM 660 C C . GLN A 1 89 ? -26.103 9.583 15.357 1.00 88.69 89 GLN A C 1
ATOM 662 O O . GLN A 1 89 ? -26.107 9.907 16.544 1.00 88.69 89 GLN A O 1
ATOM 667 N N . GLY A 1 90 ? -25.413 10.292 14.457 1.00 89.38 90 GLY A N 1
ATOM 668 C CA . GLY A 1 90 ? -24.733 11.559 14.736 1.00 89.38 90 GLY A CA 1
ATOM 669 C C . GLY A 1 90 ? -23.253 11.443 15.112 1.00 89.38 90 GLY A C 1
ATOM 670 O O . GLY A 1 90 ? -22.618 12.459 15.418 1.00 89.38 90 GLY A O 1
ATOM 671 N N . LYS A 1 91 ? -22.660 10.240 15.084 1.00 88.06 91 LYS A N 1
ATOM 672 C CA . LYS A 1 91 ? -21.202 10.098 15.228 1.00 88.06 91 LYS A CA 1
ATOM 673 C C . LYS A 1 91 ? -20.491 10.666 13.998 1.00 88.06 91 LYS A C 1
ATOM 675 O O . LYS A 1 91 ? -21.026 10.697 12.896 1.00 88.06 91 LYS A O 1
ATOM 680 N N . ARG A 1 92 ? -19.256 11.131 14.188 1.00 90.12 92 ARG A N 1
ATOM 681 C CA . ARG A 1 92 ? -18.402 11.625 13.101 1.00 90.12 92 ARG A CA 1
ATOM 682 C C . ARG A 1 92 ? -17.024 11.011 13.230 1.00 90.12 92 ARG A C 1
ATOM 684 O O . ARG A 1 92 ? -16.389 11.161 14.274 1.00 90.12 92 ARG A O 1
ATOM 691 N N . TYR A 1 93 ? -16.569 10.365 12.165 1.00 91.12 93 TYR A N 1
ATOM 692 C CA . TYR A 1 93 ? -15.274 9.700 12.111 1.00 91.12 93 TYR A CA 1
ATOM 693 C C . TYR A 1 93 ? -14.383 10.330 11.042 1.00 91.12 93 TYR A C 1
ATOM 695 O O . TYR A 1 93 ? -14.859 10.831 10.026 1.00 91.12 93 TYR A O 1
ATOM 703 N N . LEU A 1 94 ? -13.073 10.287 11.277 1.00 94.50 94 LEU A N 1
ATOM 704 C CA . LEU A 1 94 ? -12.068 10.540 10.251 1.00 94.50 94 LEU A CA 1
ATOM 705 C C . LEU A 1 94 ? -11.433 9.202 9.879 1.00 94.50 94 LEU A C 1
ATOM 707 O O . LEU A 1 94 ? -10.800 8.563 10.718 1.00 94.50 94 LEU A O 1
ATOM 711 N N . TYR A 1 95 ? -11.587 8.793 8.624 1.00 94.25 95 TYR A N 1
ATOM 712 C CA . TYR A 1 95 ? -11.094 7.508 8.141 1.00 94.25 95 TYR A CA 1
ATOM 713 C C . TYR A 1 95 ? -9.665 7.624 7.596 1.00 94.25 95 TYR A C 1
ATOM 715 O O . TYR A 1 95 ? -9.380 8.456 6.736 1.00 94.25 95 TYR A O 1
ATOM 723 N N . ARG A 1 96 ? -8.768 6.759 8.082 1.00 94.81 96 ARG A N 1
ATOM 724 C CA . ARG A 1 96 ? -7.439 6.498 7.504 1.00 94.81 96 ARG A CA 1
ATOM 725 C C . ARG A 1 96 ? -7.377 5.029 7.117 1.00 94.81 96 ARG A C 1
ATOM 727 O O . ARG A 1 96 ? -7.265 4.175 7.990 1.00 94.81 96 ARG A O 1
ATOM 734 N N . THR A 1 97 ? -7.534 4.731 5.831 1.00 94.56 97 THR A N 1
ATOM 735 C CA . THR A 1 97 ? -7.890 3.375 5.390 1.00 94.56 97 THR A CA 1
ATOM 736 C C . THR A 1 97 ? -7.176 2.956 4.115 1.00 94.56 97 THR A C 1
ATOM 738 O O . THR A 1 97 ? -6.796 3.795 3.303 1.00 94.56 97 THR A O 1
ATOM 741 N N . GLY A 1 98 ? -7.055 1.642 3.914 1.00 91.81 98 GLY A N 1
ATOM 742 C CA . GLY A 1 98 ? -6.705 1.055 2.619 1.00 91.81 98 GLY A CA 1
ATOM 743 C C . GLY A 1 98 ? -7.916 0.902 1.689 1.00 91.81 98 GLY A C 1
ATOM 744 O O . GLY A 1 98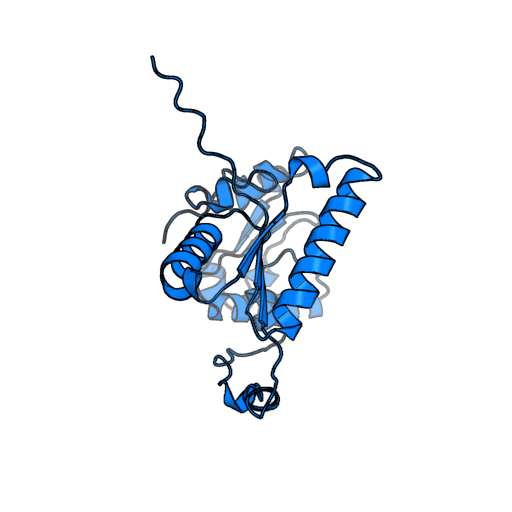 ? -9.063 1.128 2.084 1.00 91.81 98 GLY A O 1
ATOM 745 N N . ALA A 1 99 ? -7.661 0.464 0.454 1.00 91.25 99 ALA A N 1
ATOM 746 C CA . ALA A 1 99 ? -8.667 0.359 -0.610 1.00 91.25 99 ALA A CA 1
ATOM 747 C C . ALA A 1 99 ? -9.852 -0.576 -0.282 1.00 91.25 99 ALA A C 1
ATOM 749 O O . ALA A 1 99 ? -10.978 -0.325 -0.717 1.00 91.25 99 ALA A O 1
ATOM 750 N N . ALA A 1 100 ? -9.620 -1.625 0.515 1.00 91.25 100 ALA A N 1
ATOM 751 C CA . ALA A 1 100 ? -10.655 -2.592 0.885 1.00 91.25 100 ALA A CA 1
ATOM 752 C C . ALA A 1 100 ? -11.824 -1.947 1.654 1.00 91.25 100 ALA A C 1
ATOM 754 O O . ALA A 1 100 ? -12.984 -2.261 1.388 1.00 91.25 100 ALA A O 1
ATOM 755 N N . PHE A 1 101 ? -11.544 -0.996 2.557 1.00 93.94 101 PHE A N 1
ATOM 756 C CA . PHE A 1 101 ? -12.596 -0.279 3.287 1.00 93.94 101 PHE A CA 1
ATOM 757 C C . PHE A 1 101 ? -13.437 0.599 2.366 1.00 93.94 101 PHE A C 1
ATOM 759 O O . PHE A 1 101 ? -14.658 0.610 2.484 1.00 93.94 101 PHE A O 1
ATOM 766 N N . VAL A 1 102 ? -12.796 1.307 1.431 1.00 94.25 102 VAL A N 1
ATOM 767 C CA . VAL A 1 102 ? -13.491 2.181 0.475 1.00 94.25 102 VAL A CA 1
ATOM 768 C C . VAL A 1 102 ? -14.482 1.368 -0.356 1.00 94.25 102 VAL A C 1
ATOM 770 O O . VAL A 1 102 ? -15.651 1.731 -0.445 1.00 94.25 102 VAL A O 1
ATOM 773 N N . SER A 1 103 ? -14.035 0.230 -0.892 1.00 93.44 103 SER A N 1
ATOM 774 C CA . SER A 1 103 ? -14.884 -0.663 -1.691 1.00 93.44 103 SER A CA 1
ATOM 775 C C . SER A 1 103 ? -16.041 -1.227 -0.863 1.00 93.44 103 SER A C 1
ATOM 777 O O . SER A 1 103 ? -17.195 -1.131 -1.276 1.00 93.44 103 SER A O 1
ATOM 779 N N . SER A 1 104 ? -15.747 -1.707 0.350 1.00 93.31 104 SER A N 1
ATOM 780 C CA . SER A 1 104 ? -16.748 -2.238 1.286 1.00 93.31 104 SER A CA 1
ATOM 781 C C . SER A 1 104 ? -17.810 -1.202 1.653 1.00 93.31 104 SER A C 1
ATOM 783 O O . SER A 1 104 ? -19.004 -1.489 1.638 1.00 93.31 104 SER A O 1
ATOM 785 N N . ARG A 1 105 ? -17.388 0.032 1.945 1.00 93.75 105 ARG A N 1
ATOM 786 C CA . ARG A 1 105 ? -18.280 1.130 2.330 1.00 93.75 105 ARG A CA 1
ATOM 787 C C . ARG A 1 105 ? -19.172 1.603 1.186 1.00 93.75 105 ARG A C 1
ATOM 789 O O . ARG A 1 105 ? -20.299 2.012 1.439 1.00 93.75 105 ARG A O 1
ATOM 796 N N . LEU A 1 106 ? -18.683 1.545 -0.051 1.00 94.81 106 LEU A N 1
ATOM 797 C CA . LEU A 1 106 ? -19.463 1.871 -1.247 1.00 94.81 106 LEU A CA 1
ATOM 798 C C . LEU A 1 106 ? -20.343 0.707 -1.731 1.00 94.81 106 LEU A C 1
ATOM 800 O O . LEU A 1 106 ? -21.062 0.869 -2.713 1.00 94.81 106 LEU A O 1
ATOM 804 N N . GLY A 1 107 ? -20.278 -0.465 -1.089 1.00 92.94 107 GLY A N 1
ATOM 805 C CA . GLY A 1 107 ? -20.981 -1.662 -1.554 1.00 92.94 107 GLY A CA 1
ATOM 806 C C . GLY A 1 107 ? -20.456 -2.187 -2.895 1.00 92.94 107 GLY A C 1
ATOM 807 O O . GLY A 1 107 ? -21.187 -2.845 -3.633 1.00 92.94 107 GLY A O 1
ATOM 808 N N . ILE A 1 108 ? -19.200 -1.885 -3.240 1.00 91.12 108 ILE A N 1
ATOM 809 C CA . ILE A 1 108 ? -18.563 -2.383 -4.460 1.00 91.12 108 ILE A CA 1
ATOM 810 C C . ILE A 1 108 ? -18.103 -3.815 -4.195 1.00 91.12 108 ILE A C 1
ATOM 812 O O . ILE A 1 108 ? -17.136 -4.038 -3.467 1.00 91.12 108 ILE A O 1
ATOM 816 N N . GLY A 1 109 ? -18.797 -4.776 -4.800 1.00 85.81 109 GLY A N 1
ATOM 817 C CA . GLY A 1 109 ? -18.407 -6.182 -4.762 1.00 85.81 109 GLY A CA 1
ATOM 818 C C . GLY A 1 109 ? -17.113 -6.463 -5.527 1.00 85.81 109 GLY A C 1
ATOM 819 O O . GLY A 1 109 ? -16.670 -5.665 -6.362 1.00 85.81 109 GLY A O 1
ATOM 820 N N . ALA A 1 110 ? -16.528 -7.631 -5.259 1.00 83.06 110 ALA A N 1
ATOM 821 C CA . ALA A 1 110 ? -15.366 -8.120 -5.985 1.00 83.06 110 ALA A CA 1
ATOM 822 C C . ALA A 1 110 ? -15.645 -8.143 -7.495 1.00 83.06 110 ALA A C 1
ATOM 824 O O . ALA A 1 110 ? -16.670 -8.653 -7.954 1.00 83.06 110 ALA A O 1
ATOM 825 N N . LYS A 1 111 ? -14.716 -7.584 -8.271 1.00 84.50 111 LYS A N 1
ATOM 826 C CA . LYS A 1 111 ? -14.748 -7.630 -9.733 1.00 84.50 111 LYS A CA 1
ATOM 827 C C . LYS A 1 111 ? -13.684 -8.602 -10.204 1.00 84.50 111 LYS A C 1
ATOM 829 O O . LYS A 1 111 ? -12.541 -8.533 -9.753 1.00 84.50 111 LYS A O 1
ATOM 834 N N . VAL A 1 112 ? -14.060 -9.489 -11.117 1.00 87.31 112 VAL A N 1
ATOM 835 C CA . VAL A 1 112 ? -13.087 -10.328 -11.816 1.00 87.31 112 VAL A CA 1
ATOM 836 C C . VAL A 1 112 ? -12.132 -9.443 -12.630 1.00 87.31 112 VAL A C 1
ATOM 838 O O . VAL A 1 112 ? -12.552 -8.382 -13.108 1.00 87.31 112 VAL A O 1
ATOM 841 N N . PRO A 1 113 ? -10.847 -9.826 -12.764 1.00 88.12 113 PRO A N 1
ATOM 842 C CA . PRO A 1 113 ? -9.939 -9.158 -13.687 1.00 88.12 113 PRO A CA 1
ATOM 843 C C . PRO A 1 113 ? -10.559 -9.114 -15.080 1.00 88.12 113 PRO A C 1
ATOM 845 O O . PRO A 1 113 ? -11.116 -10.115 -15.530 1.00 88.12 113 PRO A O 1
ATOM 848 N N . ARG A 1 114 ? -10.466 -7.959 -15.743 1.00 87.56 114 ARG A N 1
ATOM 849 C CA . ARG A 1 114 ? -11.001 -7.824 -17.096 1.00 87.56 114 ARG A CA 1
ATOM 850 C C . ARG A 1 114 ? -10.184 -8.624 -18.096 1.00 87.56 114 ARG A C 1
ATOM 852 O O . ARG A 1 114 ? -8.961 -8.709 -17.960 1.00 87.56 114 ARG A O 1
ATOM 859 N N . SER A 1 115 ? -10.863 -9.184 -19.089 1.00 86.56 115 SER A N 1
ATOM 860 C CA . SER A 1 115 ? -10.201 -9.868 -20.199 1.00 86.56 115 SER A CA 1
ATOM 861 C C . SER A 1 115 ? -9.567 -8.863 -21.171 1.00 86.56 115 SER A C 1
ATOM 863 O O . SER A 1 115 ? -9.852 -7.665 -21.122 1.00 86.56 115 SER A O 1
ATOM 865 N N . ALA A 1 116 ? -8.681 -9.338 -22.050 1.00 83.06 116 ALA A N 1
ATOM 866 C CA . ALA A 1 116 ? -8.072 -8.487 -23.075 1.00 83.06 116 ALA A CA 1
ATOM 867 C C . ALA A 1 116 ? -9.130 -7.941 -24.052 1.00 83.06 116 ALA A C 1
ATOM 869 O O . ALA A 1 116 ? -9.057 -6.782 -24.457 1.00 83.06 116 ALA A O 1
ATOM 870 N N . GLU A 1 117 ? -10.142 -8.755 -24.357 1.00 83.88 117 GLU A N 1
ATOM 871 C CA . GLU A 1 117 ? -11.280 -8.401 -25.204 1.00 83.88 117 GLU A CA 1
ATOM 872 C C . GLU A 1 117 ? -12.139 -7.307 -24.549 1.00 83.88 117 GLU A C 1
ATOM 874 O O . GLU A 1 117 ? -12.511 -6.335 -25.196 1.00 83.88 117 GLU A O 1
ATOM 879 N N . GLU A 1 118 ? -12.402 -7.405 -23.240 1.00 86.75 118 GLU A N 1
ATOM 880 C CA . GLU A 1 118 ? -13.140 -6.381 -22.479 1.00 86.75 118 GLU A CA 1
ATOM 881 C C . GLU A 1 118 ? -12.390 -5.048 -22.340 1.00 86.75 118 GLU A C 1
ATOM 883 O O . GLU A 1 118 ? -12.991 -4.018 -22.015 1.00 86.75 118 GLU A O 1
ATOM 888 N N . LEU A 1 119 ? -11.068 -5.077 -22.507 1.00 82.94 119 LEU A N 1
ATOM 889 C CA . LEU A 1 119 ? -10.202 -3.902 -22.498 1.00 82.94 119 LEU A CA 1
ATOM 890 C C . LEU A 1 119 ? -10.000 -3.311 -23.896 1.00 82.94 119 LEU A C 1
ATOM 892 O O . LEU A 1 119 ? -9.267 -2.332 -24.013 1.00 82.94 119 LEU A O 1
ATOM 896 N N . ASP A 1 120 ? -10.626 -3.896 -24.924 1.00 78.38 120 ASP A N 1
ATOM 897 C CA . ASP A 1 120 ? -10.432 -3.543 -26.333 1.00 78.38 120 ASP A CA 1
ATOM 898 C C . ASP A 1 120 ? -8.939 -3.445 -26.691 1.00 78.38 120 ASP A C 1
ATOM 900 O O . ASP A 1 120 ? -8.480 -2.543 -27.391 1.00 78.38 120 ASP A O 1
ATOM 904 N N . MET A 1 121 ? -8.130 -4.372 -26.159 1.00 69.44 121 MET A N 1
ATOM 905 C CA . MET A 1 121 ? -6.691 -4.359 -26.426 1.00 69.44 121 MET A CA 1
ATOM 906 C C . MET A 1 121 ? -6.365 -4.629 -27.901 1.00 69.44 121 MET A C 1
ATOM 908 O O . MET A 1 121 ? -5.268 -4.295 -28.351 1.00 69.44 121 MET A O 1
ATOM 912 N N . ASP A 1 122 ? -7.323 -5.164 -28.661 1.00 66.06 122 ASP A N 1
ATOM 913 C CA . ASP A 1 122 ? -7.208 -5.362 -30.103 1.00 66.06 122 ASP A CA 1
ATOM 914 C C . ASP A 1 122 ? -7.396 -4.087 -30.933 1.00 66.06 122 ASP A C 1
ATOM 916 O O . ASP A 1 122 ? -7.021 -4.073 -32.112 1.00 66.06 122 ASP A O 1
ATOM 920 N N . TYR A 1 123 ? -7.839 -2.983 -30.316 1.00 57.09 123 TYR A N 1
ATOM 921 C CA . TYR A 1 123 ? -7.958 -1.667 -30.952 1.00 57.09 123 TYR A CA 1
ATOM 922 C C . TYR A 1 123 ? -6.642 -1.186 -31.593 1.00 57.09 123 TYR A C 1
ATOM 924 O O . TYR A 1 123 ? -6.650 -0.486 -32.605 1.00 57.09 123 TYR A O 1
ATOM 932 N N . HIS A 1 124 ? -5.492 -1.613 -31.056 1.00 53.72 124 HIS A N 1
ATOM 933 C CA . HIS A 1 124 ? -4.163 -1.301 -31.598 1.00 53.72 124 HIS A CA 1
ATOM 934 C C . HIS A 1 124 ? -3.445 -2.493 -32.257 1.00 53.72 124 HIS A C 1
ATOM 936 O O . HIS A 1 124 ? -2.398 -2.299 -32.881 1.00 53.72 124 HIS 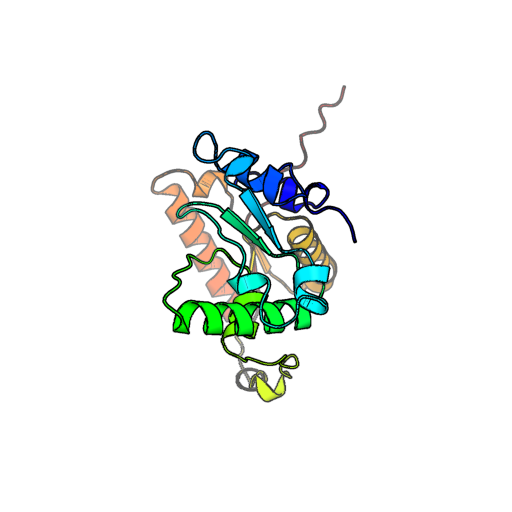A O 1
ATOM 942 N N . SER A 1 125 ? -4.008 -3.705 -32.188 1.00 55.09 125 SER A N 1
ATOM 943 C CA . SER A 1 125 ? -3.437 -4.920 -32.796 1.00 55.09 125 SER A CA 1
ATOM 944 C C . SER A 1 125 ? -3.492 -4.900 -34.330 1.00 55.09 125 SER A C 1
ATOM 946 O O . SER A 1 125 ? -2.745 -5.615 -35.000 1.00 55.09 125 SER A O 1
ATOM 948 N N . SER A 1 126 ? -4.329 -4.037 -34.908 1.00 52.00 126 SER A N 1
ATOM 949 C CA . SER A 1 126 ? -4.525 -3.913 -36.354 1.00 52.00 126 SER A CA 1
ATOM 950 C C . SER A 1 126 ? -3.657 -2.799 -36.957 1.00 52.00 126 SER A C 1
ATOM 952 O O . SER A 1 126 ? -4.156 -1.763 -37.385 1.00 52.00 126 SER A O 1
ATOM 954 N N . GLY A 1 127 ? -2.336 -3.004 -37.007 1.00 55.69 127 GLY A N 1
ATOM 955 C CA . GLY A 1 127 ? -1.461 -2.252 -37.921 1.00 55.69 127 GLY A CA 1
ATOM 956 C C . GLY A 1 127 ? -0.673 -1.064 -37.358 1.00 55.69 127 GLY A C 1
ATOM 957 O O . GLY A 1 127 ? -0.096 -0.316 -38.151 1.00 55.69 127 GLY A O 1
ATOM 958 N N . SER A 1 128 ? -0.573 -0.890 -36.034 1.00 62.16 128 SER A N 1
ATOM 959 C CA . SER A 1 128 ? 0.389 0.077 -35.485 1.00 62.16 128 SER A CA 1
ATOM 960 C C . SER A 1 128 ? 1.820 -0.388 -35.773 1.00 62.16 128 SER A C 1
ATOM 962 O O . SER A 1 128 ? 2.268 -1.420 -35.278 1.00 62.16 128 SER A O 1
ATOM 964 N N . LYS A 1 129 ? 2.548 0.380 -36.591 1.00 73.94 129 LYS A N 1
ATOM 965 C CA . LYS A 1 129 ? 3.986 0.183 -36.847 1.00 73.94 129 LYS A CA 1
ATOM 966 C C . LYS A 1 129 ? 4.868 0.757 -35.734 1.00 73.94 129 LYS A C 1
ATOM 968 O O . LYS A 1 129 ? 6.084 0.670 -35.840 1.00 73.94 129 LYS A O 1
ATOM 973 N N . VAL A 1 130 ? 4.266 1.366 -34.712 1.00 84.44 130 VAL A N 1
ATOM 974 C CA . VAL A 1 130 ? 4.967 2.067 -33.635 1.00 84.44 130 VAL A CA 1
ATOM 975 C C . VAL A 1 130 ? 5.228 1.103 -32.476 1.00 84.44 130 VAL A C 1
ATOM 977 O O . VAL A 1 130 ? 4.376 0.281 -32.139 1.00 84.44 130 VAL A O 1
ATOM 980 N N . GLY A 1 131 ? 6.413 1.185 -31.874 1.00 87.25 131 GLY A N 1
ATOM 981 C CA . GLY A 1 131 ? 6.796 0.387 -30.710 1.00 87.25 131 GLY A CA 1
ATOM 982 C C . GLY A 1 131 ? 6.050 0.785 -29.430 1.00 87.25 131 GLY A C 1
ATOM 983 O O . GLY A 1 131 ? 5.372 1.809 -29.373 1.00 87.25 131 GLY A O 1
ATOM 984 N N . ASN A 1 132 ? 6.201 -0.016 -28.371 1.00 89.38 132 ASN A N 1
ATOM 985 C CA . ASN A 1 132 ? 5.625 0.256 -27.048 1.00 89.38 132 ASN A CA 1
ATOM 986 C C . ASN A 1 132 ? 6.657 0.851 -26.083 1.00 89.38 132 ASN A C 1
ATOM 988 O O . ASN A 1 132 ? 7.846 0.549 -26.182 1.00 89.38 132 ASN A O 1
ATOM 992 N N . ILE A 1 133 ? 6.194 1.615 -25.091 1.00 92.19 133 ILE A N 1
ATOM 993 C CA . ILE A 1 133 ? 7.040 2.180 -24.031 1.00 92.19 133 ILE A CA 1
ATOM 994 C C . ILE A 1 133 ? 6.757 1.484 -22.700 1.00 92.19 133 ILE A C 1
ATOM 996 O O . ILE A 1 133 ? 5.605 1.316 -22.304 1.00 92.19 133 ILE A O 1
ATOM 1000 N N . ILE A 1 134 ? 7.820 1.153 -21.972 1.00 91.81 134 ILE A N 1
ATOM 1001 C CA . ILE A 1 134 ? 7.791 0.755 -20.566 1.00 91.81 134 ILE A CA 1
ATOM 1002 C C . ILE A 1 134 ? 8.619 1.779 -19.789 1.00 91.81 134 ILE A C 1
ATOM 1004 O O . ILE A 1 134 ? 9.780 2.001 -20.121 1.00 91.81 134 ILE A O 1
ATOM 1008 N N . ILE A 1 135 ? 8.041 2.395 -18.756 1.00 91.06 135 ILE A N 1
ATOM 1009 C CA . ILE A 1 135 ? 8.744 3.347 -17.884 1.00 91.06 135 ILE A CA 1
ATOM 1010 C C . ILE A 1 135 ? 8.857 2.742 -16.486 1.00 91.06 135 ILE A C 1
ATOM 1012 O O . ILE A 1 135 ? 7.846 2.365 -15.892 1.00 91.06 135 ILE A O 1
ATOM 1016 N N . ALA A 1 136 ? 10.074 2.655 -15.950 1.00 88.88 136 ALA A N 1
ATOM 1017 C CA . ALA A 1 136 ? 10.338 2.051 -14.649 1.00 88.88 136 ALA A CA 1
ATOM 1018 C C . ALA A 1 136 ? 11.168 2.969 -13.739 1.00 88.88 136 ALA A C 1
ATOM 1020 O O . ALA A 1 136 ? 12.371 3.135 -13.925 1.00 88.88 136 ALA A O 1
ATOM 1021 N N . GLY A 1 137 ? 10.514 3.544 -12.725 1.00 80.44 137 GLY A N 1
ATOM 1022 C CA . GLY A 1 137 ? 11.144 4.478 -11.780 1.00 80.44 137 GLY A CA 1
ATOM 1023 C C . GLY A 1 137 ? 11.313 3.972 -10.341 1.00 80.44 137 GLY A C 1
ATOM 1024 O O . GLY A 1 137 ? 12.002 4.617 -9.562 1.00 80.44 137 GLY A O 1
ATOM 1025 N N . LEU A 1 138 ? 10.691 2.851 -9.949 1.00 69.50 138 LEU A N 1
ATOM 1026 C CA . LEU A 1 138 ? 10.708 2.390 -8.551 1.00 69.50 138 LEU A CA 1
ATOM 1027 C C . LEU A 1 138 ? 11.761 1.312 -8.279 1.00 69.50 138 LEU A C 1
ATOM 1029 O O . LEU A 1 138 ? 11.862 0.334 -9.017 1.00 69.50 138 LEU A O 1
ATOM 1033 N N . TYR A 1 139 ? 12.425 1.410 -7.128 1.00 67.31 139 TYR A N 1
ATOM 1034 C CA . TYR A 1 139 ? 13.354 0.397 -6.625 1.00 67.31 139 TYR A CA 1
ATOM 1035 C C . TYR A 1 139 ? 12.813 -0.311 -5.394 1.00 67.31 139 TYR A C 1
ATOM 1037 O O . TYR A 1 139 ? 13.208 -0.048 -4.266 1.00 67.31 139 TYR A O 1
ATOM 1045 N N . VAL A 1 140 ? 11.918 -1.263 -5.634 1.00 71.19 140 VAL A N 1
ATOM 1046 C CA . VAL A 1 140 ? 11.509 -2.256 -4.635 1.00 71.19 140 VAL A CA 1
ATOM 1047 C C . VAL A 1 140 ? 11.819 -3.654 -5.167 1.00 71.19 140 VAL A C 1
ATOM 1049 O O . VAL A 1 140 ? 11.751 -3.848 -6.385 1.00 71.19 140 VAL A O 1
ATOM 1052 N N . PRO A 1 141 ? 12.104 -4.656 -4.307 1.00 77.06 141 PRO A N 1
ATOM 1053 C CA . PRO A 1 141 ? 12.554 -5.981 -4.750 1.00 77.06 141 PRO A CA 1
ATOM 1054 C C . PRO A 1 141 ? 11.682 -6.612 -5.842 1.00 77.06 141 PRO A C 1
ATOM 1056 O O . PRO A 1 141 ? 12.193 -7.236 -6.770 1.00 77.06 141 PRO A O 1
ATOM 1059 N N . LYS A 1 142 ? 10.361 -6.397 -5.774 1.00 82.81 142 LYS A N 1
ATOM 1060 C CA . LYS A 1 142 ? 9.415 -6.899 -6.775 1.00 82.81 142 LYS A CA 1
ATOM 1061 C C . LYS A 1 142 ? 9.594 -6.240 -8.147 1.00 82.81 142 LYS A C 1
ATOM 1063 O O . LYS A 1 142 ? 9.629 -6.966 -9.136 1.00 82.81 142 LYS A O 1
ATOM 1068 N N . ASN A 1 143 ? 9.746 -4.914 -8.212 1.00 81.81 143 ASN A N 1
ATOM 1069 C CA . ASN A 1 143 ? 9.958 -4.226 -9.489 1.00 81.81 143 ASN A CA 1
ATOM 1070 C C . ASN A 1 143 ? 11.315 -4.610 -10.095 1.00 81.81 143 ASN A C 1
ATOM 1072 O O . ASN A 1 143 ? 11.402 -4.917 -11.280 1.00 81.81 143 ASN A O 1
ATOM 1076 N N . THR A 1 144 ? 12.356 -4.718 -9.264 1.00 82.19 144 THR A N 1
ATOM 1077 C CA . THR A 1 144 ? 13.673 -5.199 -9.701 1.00 82.19 144 THR A CA 1
ATOM 1078 C C . THR A 1 144 ? 13.586 -6.599 -10.314 1.00 82.19 144 THR A C 1
ATOM 1080 O O . THR A 1 144 ? 14.107 -6.825 -11.404 1.00 82.19 144 THR A O 1
ATOM 1083 N N . ALA A 1 145 ? 12.872 -7.529 -9.671 1.00 86.19 145 ALA A N 1
ATOM 1084 C CA . ALA A 1 145 ? 12.673 -8.876 -10.203 1.00 86.19 145 ALA A CA 1
ATOM 1085 C C . ALA A 1 145 ? 11.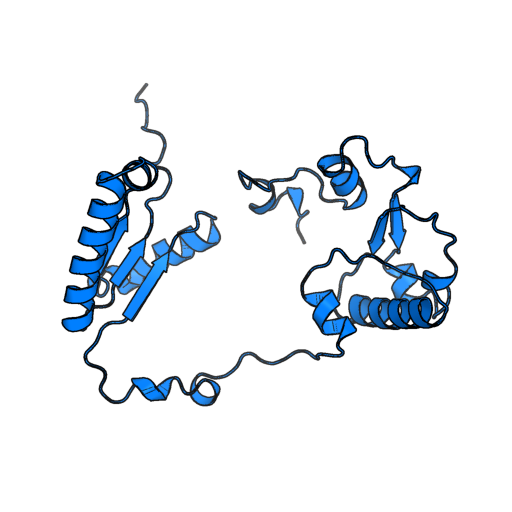876 -8.881 -11.523 1.00 86.19 145 ALA A C 1
ATOM 1087 O O . ALA A 1 145 ? 12.197 -9.643 -12.438 1.00 86.19 145 ALA A O 1
ATOM 1088 N N . GLN A 1 146 ? 10.862 -8.016 -11.652 1.00 89.44 146 GLN A N 1
ATOM 1089 C CA . GLN A 1 146 ? 10.089 -7.856 -12.889 1.00 89.44 146 GLN A CA 1
ATOM 1090 C C . GLN A 1 146 ? 10.967 -7.347 -14.042 1.00 89.44 146 GLN A C 1
ATOM 1092 O O . GLN A 1 146 ? 10.936 -7.934 -15.125 1.00 89.44 146 GLN A O 1
ATOM 1097 N N . LEU A 1 147 ? 11.795 -6.325 -13.804 1.00 88.31 147 LEU A N 1
ATOM 1098 C CA . LEU A 1 147 ? 12.722 -5.781 -14.802 1.00 88.31 147 LEU A CA 1
ATOM 1099 C C . LEU A 1 147 ? 13.802 -6.787 -15.208 1.00 88.31 147 LEU A C 1
ATOM 1101 O O . LEU A 1 147 ? 14.050 -6.962 -16.399 1.00 88.31 147 LEU A O 1
ATOM 1105 N N . GLN A 1 148 ? 14.395 -7.506 -14.250 1.00 87.19 148 GLN A N 1
ATOM 1106 C CA . GLN A 1 148 ? 15.373 -8.560 -14.542 1.00 87.19 148 GLN A CA 1
ATOM 1107 C C . GLN A 1 148 ? 14.762 -9.678 -15.393 1.00 87.19 148 GLN A C 1
ATOM 1109 O O . GLN A 1 148 ? 15.380 -10.142 -16.353 1.00 87.19 148 GLN 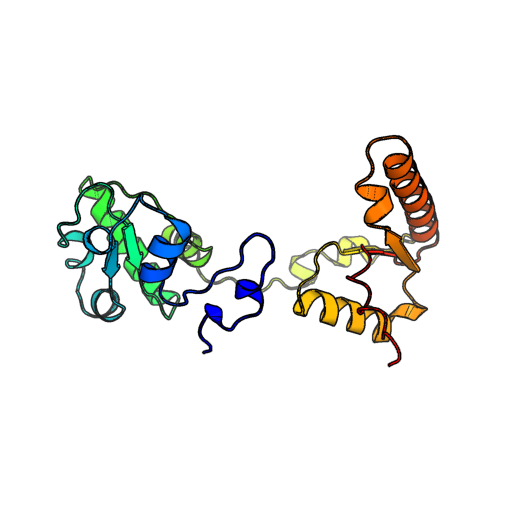A O 1
ATOM 1114 N N . SER A 1 149 ? 13.532 -10.096 -15.078 1.00 91.31 149 SER A N 1
ATOM 1115 C CA . SER A 1 149 ? 12.805 -11.086 -15.877 1.00 91.31 149 SER A CA 1
ATOM 1116 C C . SER A 1 149 ? 12.538 -10.574 -17.296 1.00 91.31 149 SER A C 1
ATOM 1118 O O . SER A 1 149 ? 12.825 -11.275 -18.270 1.00 91.31 149 SER A O 1
ATOM 1120 N N . LEU A 1 150 ? 12.075 -9.325 -17.430 1.00 90.38 150 LEU A N 1
ATOM 1121 C CA . LEU A 1 150 ? 11.832 -8.674 -18.718 1.00 90.38 150 LEU A CA 1
ATOM 1122 C C . LEU A 1 150 ? 13.105 -8.614 -19.571 1.00 90.38 150 LEU A C 1
ATOM 1124 O O . LEU A 1 150 ? 13.094 -9.043 -20.724 1.00 90.38 150 LEU A O 1
ATOM 1128 N N . GLN A 1 151 ? 14.216 -8.142 -19.004 1.00 87.12 151 GLN A N 1
ATOM 1129 C CA . GLN A 1 151 ? 15.501 -8.056 -19.698 1.00 87.12 151 GLN A CA 1
ATOM 1130 C C . GLN A 1 151 ? 16.022 -9.444 -20.094 1.00 87.12 151 GLN A C 1
ATOM 1132 O O . GLN A 1 151 ? 16.435 -9.643 -21.236 1.00 87.12 151 GLN A O 1
ATOM 1137 N N . LYS A 1 152 ? 15.923 -10.444 -19.209 1.00 89.75 152 LYS A N 1
ATOM 1138 C CA . LYS A 1 152 ? 16.352 -11.820 -19.502 1.00 89.75 152 LYS A CA 1
ATOM 1139 C C . LYS A 1 152 ? 15.537 -12.459 -20.629 1.00 89.75 152 LYS A C 1
ATOM 1141 O O . LYS A 1 152 ? 16.098 -13.139 -21.483 1.00 89.75 152 LYS A O 1
ATOM 1146 N N . GLN A 1 153 ? 14.219 -12.271 -20.630 1.00 90.94 153 GLN A N 1
ATOM 1147 C CA . GLN A 1 153 ? 13.322 -12.936 -21.581 1.00 90.94 153 GLN A CA 1
ATOM 1148 C C . GLN A 1 153 ? 13.171 -12.181 -22.906 1.00 90.94 153 GLN A C 1
ATOM 1150 O O . GLN A 1 153 ? 12.943 -12.793 -23.952 1.00 90.94 153 GLN A O 1
ATOM 1155 N N . ARG A 1 154 ? 13.244 -10.847 -22.871 1.00 88.44 154 ARG A N 1
ATOM 1156 C CA . ARG A 1 154 ? 12.890 -9.966 -23.993 1.00 88.44 154 ARG A CA 1
ATOM 1157 C C . ARG A 1 154 ? 13.947 -8.909 -24.309 1.00 88.44 154 ARG A C 1
ATOM 1159 O O . ARG A 1 154 ? 13.733 -8.163 -25.254 1.00 88.44 154 ARG A O 1
ATOM 1166 N N . GLY A 1 155 ? 15.089 -8.868 -23.621 1.00 83.75 155 GLY A N 1
ATOM 1167 C CA . GLY A 1 155 ? 16.104 -7.817 -23.792 1.00 83.75 155 GLY A CA 1
ATOM 1168 C C . GLY A 1 155 ? 16.598 -7.636 -25.229 1.00 83.75 155 GLY A C 1
ATOM 1169 O O . GLY A 1 155 ? 16.795 -6.518 -25.672 1.00 83.75 155 GLY A O 1
ATOM 1170 N N . ARG A 1 156 ? 16.678 -8.708 -26.031 1.00 86.19 156 ARG A N 1
ATOM 1171 C CA . ARG A 1 156 ? 17.044 -8.608 -27.464 1.00 86.19 156 ARG A CA 1
ATOM 1172 C C . ARG A 1 156 ? 15.982 -7.921 -28.338 1.00 86.19 156 ARG A C 1
ATOM 1174 O O . ARG A 1 156 ? 16.263 -7.605 -29.486 1.00 86.19 156 ARG A O 1
ATOM 1181 N N . LYS A 1 157 ? 14.760 -7.756 -27.826 1.00 87.81 157 LYS A N 1
ATOM 1182 C CA . LYS A 1 157 ? 13.597 -7.165 -28.510 1.00 87.81 157 LYS A CA 1
ATOM 1183 C C . LYS A 1 157 ? 13.199 -5.802 -27.932 1.00 87.81 157 LYS A C 1
ATOM 1185 O O . LYS A 1 157 ? 12.192 -5.244 -28.362 1.00 87.81 157 LYS A O 1
ATOM 1190 N N . ILE A 1 158 ? 13.932 -5.307 -26.934 1.00 91.94 158 ILE A N 1
ATOM 1191 C CA . ILE A 1 158 ? 13.622 -4.073 -26.215 1.00 91.94 158 ILE A CA 1
ATOM 1192 C C . ILE A 1 158 ? 14.873 -3.203 -26.211 1.00 91.94 158 ILE A C 1
ATOM 1194 O O . ILE A 1 158 ? 15.948 -3.654 -25.831 1.00 91.94 158 ILE A O 1
ATOM 1198 N N . HIS A 1 159 ? 14.729 -1.957 -26.643 1.00 94.00 159 HIS A N 1
ATOM 1199 C CA . HIS A 1 159 ? 15.754 -0.934 -26.494 1.00 94.00 159 HIS A CA 1
ATOM 1200 C C . HIS A 1 159 ? 15.736 -0.406 -25.061 1.00 94.00 159 HIS A C 1
ATOM 1202 O O . HIS A 1 159 ? 14.675 -0.014 -24.585 1.00 94.00 159 HIS A O 1
ATOM 1208 N N . VAL A 1 160 ? 16.867 -0.402 -24.361 1.00 92.25 160 VAL A N 1
ATOM 1209 C CA . VAL A 1 160 ? 16.933 0.071 -22.969 1.00 92.25 160 VAL A CA 1
ATOM 1210 C C . VAL A 1 160 ? 17.578 1.450 -22.936 1.00 92.25 160 VAL A C 1
ATOM 1212 O O . VAL A 1 160 ? 18.665 1.627 -23.477 1.00 92.25 160 VAL A O 1
ATOM 1215 N N . ILE A 1 161 ? 16.911 2.402 -22.288 1.00 92.25 161 ILE A N 1
ATOM 1216 C CA . ILE A 1 161 ? 17.417 3.747 -22.013 1.00 92.25 161 ILE A CA 1
ATOM 1217 C C . ILE A 1 161 ? 17.532 3.890 -20.497 1.00 92.25 161 ILE A C 1
ATOM 1219 O O . ILE A 1 161 ? 16.526 3.846 -19.784 1.00 92.25 161 ILE A O 1
ATOM 1223 N N . GLU A 1 162 ? 18.759 4.058 -20.008 1.00 89.50 162 GLU A N 1
ATOM 1224 C CA . GLU A 1 162 ? 19.034 4.310 -18.594 1.00 89.50 162 GLU A CA 1
ATOM 1225 C C . GLU A 1 162 ? 19.156 5.812 -18.329 1.00 89.50 162 GLU A C 1
ATOM 1227 O O . GLU A 1 162 ? 19.970 6.519 -18.921 1.00 89.50 162 GLU A O 1
ATOM 1232 N N . LEU A 1 163 ? 18.332 6.303 -17.413 1.00 87.31 163 LEU A N 1
ATOM 1233 C CA . LEU A 1 163 ? 18.246 7.703 -17.028 1.00 87.31 163 LEU A CA 1
ATOM 1234 C C . LEU A 1 163 ? 19.072 7.940 -15.760 1.00 87.31 163 LEU A C 1
ATOM 1236 O O . LEU A 1 163 ? 18.607 7.677 -14.652 1.00 87.31 163 LEU A O 1
ATOM 1240 N N . GLY A 1 164 ? 20.307 8.420 -15.911 1.00 82.50 164 GLY A N 1
ATOM 1241 C CA . GLY A 1 164 ? 21.237 8.621 -14.795 1.00 82.50 164 GLY A CA 1
ATOM 1242 C C . GLY A 1 164 ? 20.699 9.568 -13.715 1.00 82.50 164 GLY A C 1
ATOM 1243 O O . GLY A 1 164 ? 20.680 10.779 -13.912 1.00 82.50 164 GLY A O 1
ATOM 1244 N N . VAL A 1 165 ? 20.329 9.018 -12.549 1.00 80.06 165 VAL A N 1
ATOM 1245 C CA . VAL A 1 165 ? 19.692 9.762 -11.442 1.00 80.06 165 VAL A CA 1
ATOM 1246 C C . VAL A 1 165 ? 20.516 10.970 -10.989 1.00 80.06 165 VAL A C 1
ATOM 1248 O O . VAL A 1 165 ? 19.948 12.027 -10.753 1.00 80.06 165 VAL A O 1
ATOM 1251 N N . GLY A 1 166 ? 21.847 10.845 -10.913 1.00 79.44 166 GLY A N 1
ATOM 1252 C CA . GLY A 1 166 ? 22.718 11.950 -10.489 1.00 79.44 166 GLY A CA 1
ATOM 1253 C C . GLY A 1 166 ? 22.544 13.205 -11.347 1.00 79.44 166 GLY A C 1
ATOM 1254 O O . GLY A 1 166 ? 22.333 14.284 -10.812 1.00 79.44 166 GLY A O 1
ATOM 1255 N N . ARG A 1 167 ? 22.497 13.035 -12.673 1.00 76.62 167 ARG A N 1
ATOM 1256 C CA . ARG A 1 167 ? 22.326 14.138 -13.633 1.00 76.62 167 ARG A CA 1
ATOM 1257 C C . ARG A 1 167 ? 20.895 14.682 -13.687 1.00 76.62 167 ARG A C 1
ATOM 1259 O O . ARG A 1 167 ? 20.673 15.771 -14.194 1.00 76.62 167 ARG A O 1
ATOM 1266 N N . LEU A 1 168 ? 19.919 13.916 -13.193 1.00 79.19 168 LEU A N 1
ATOM 1267 C CA . LEU A 1 168 ? 18.517 14.336 -13.108 1.00 79.19 168 LEU A CA 1
ATOM 1268 C C . LEU A 1 168 ? 18.210 15.159 -11.852 1.00 79.19 168 LEU A C 1
ATOM 1270 O O . LEU A 1 168 ? 17.219 15.883 -11.841 1.00 79.19 168 LEU A O 1
ATOM 1274 N N . ILE A 1 169 ? 19.007 15.006 -10.792 1.00 79.38 169 ILE A N 1
ATOM 1275 C CA . ILE A 1 169 ? 18.828 15.730 -9.524 1.00 79.38 169 ILE A CA 1
ATOM 1276 C C . ILE A 1 169 ? 19.572 17.076 -9.544 1.00 79.38 169 ILE A C 1
ATOM 1278 O O . ILE A 1 169 ? 19.251 17.964 -8.758 1.00 79.38 169 ILE A O 1
ATOM 1282 N N . GLU A 1 170 ? 20.538 17.253 -10.447 1.00 74.69 170 GLU A N 1
ATOM 1283 C CA . GLU A 1 170 ? 21.214 18.535 -10.644 1.00 74.69 170 GLU A CA 1
ATOM 1284 C C . GLU A 1 170 ? 20.254 19.586 -11.225 1.00 74.69 170 GLU A C 1
ATOM 1286 O O . GLU A 1 170 ? 19.582 19.366 -12.234 1.00 74.69 170 GLU A O 1
ATOM 1291 N N . GLU A 1 171 ? 20.182 20.752 -10.578 1.00 63.47 171 GLU A N 1
ATOM 1292 C CA . GLU A 1 171 ? 19.359 21.865 -11.048 1.00 63.47 171 GLU A CA 1
ATOM 1293 C C . GLU A 1 171 ? 19.962 22.485 -12.319 1.00 63.47 171 GLU A C 1
ATOM 1295 O O . GLU A 1 171 ? 21.124 22.893 -12.348 1.00 63.47 171 GLU A O 1
ATOM 1300 N N . GLY A 1 172 ? 19.148 22.616 -13.370 1.00 69.44 172 GLY A N 1
ATOM 1301 C CA . GLY A 1 172 ? 19.483 23.393 -14.563 1.00 69.44 172 GLY A CA 1
ATOM 1302 C C . GLY A 1 172 ? 19.609 22.571 -15.846 1.00 69.44 172 GLY A C 1
ATOM 1303 O O . GLY A 1 172 ? 18.853 21.634 -16.090 1.00 69.44 172 GLY A O 1
ATOM 1304 N N . ARG A 1 173 ? 20.545 22.981 -16.713 1.00 75.62 173 ARG A N 1
ATOM 1305 C CA . ARG A 1 173 ? 20.644 22.525 -18.114 1.00 75.62 173 ARG A CA 1
ATOM 1306 C C . ARG A 1 173 ? 20.940 21.030 -18.268 1.00 75.62 173 ARG A C 1
ATOM 1308 O O . ARG A 1 173 ? 20.576 20.458 -19.289 1.00 75.62 173 ARG A O 1
ATOM 1315 N N . GLU A 1 174 ? 21.576 20.405 -17.279 1.00 79.75 174 GLU A N 1
ATOM 1316 C CA . GLU A 1 174 ? 21.956 18.987 -17.341 1.00 79.75 174 GLU A CA 1
ATOM 1317 C C . GLU A 1 174 ? 20.747 18.048 -17.283 1.00 79.75 174 GLU A C 1
ATOM 1319 O O . GLU A 1 174 ? 20.637 17.133 -18.101 1.00 79.75 174 GLU A O 1
ATOM 1324 N N . ALA A 1 175 ? 19.795 18.304 -16.380 1.00 83.44 175 ALA A N 1
ATOM 1325 C CA . ALA A 1 175 ? 18.578 17.505 -16.284 1.00 83.44 175 ALA A CA 1
ATOM 1326 C C . ALA A 1 175 ? 17.726 17.624 -17.561 1.00 83.44 175 ALA A C 1
ATOM 1328 O O . ALA A 1 175 ? 17.247 16.617 -18.091 1.00 83.44 175 ALA A O 1
ATOM 1329 N N . GLU A 1 176 ? 17.587 18.842 -18.100 1.00 85.75 176 GLU A N 1
ATOM 1330 C CA . GLU A 1 176 ? 16.896 19.082 -19.373 1.00 85.75 176 GLU A CA 1
ATOM 1331 C C . GLU A 1 176 ? 17.577 18.360 -20.543 1.00 85.75 176 GLU A C 1
ATOM 1333 O O . GLU A 1 176 ? 16.897 17.767 -21.383 1.00 85.75 176 GLU A O 1
ATOM 1338 N N . GLU A 1 177 ? 18.911 18.360 -20.594 1.00 87.31 177 GLU A N 1
ATOM 1339 C CA . GLU A 1 177 ? 19.675 17.672 -21.635 1.00 87.31 177 GLU A CA 1
ATOM 1340 C C . GLU A 1 177 ? 19.488 16.151 -21.571 1.00 87.31 177 GLU A C 1
ATOM 1342 O O . GLU A 1 177 ? 19.254 15.516 -22.605 1.00 87.31 177 GLU A O 1
ATOM 1347 N N . VAL A 1 178 ? 19.535 15.562 -20.372 1.00 87.00 178 VAL A N 1
ATOM 1348 C CA . VAL A 1 178 ? 19.309 14.122 -20.168 1.00 87.00 178 VAL A CA 1
ATOM 1349 C C . VAL A 1 178 ? 17.908 13.724 -20.624 1.00 87.00 178 VAL A C 1
ATOM 1351 O O . VAL A 1 178 ? 17.758 12.771 -21.393 1.00 87.00 178 VAL A O 1
ATOM 1354 N N . VAL A 1 179 ? 16.883 14.475 -20.210 1.00 88.62 179 VAL A N 1
ATOM 1355 C CA . VAL A 1 179 ? 15.490 14.204 -20.596 1.00 88.62 179 VAL A CA 1
ATOM 1356 C C . VAL A 1 179 ? 15.289 14.394 -22.100 1.00 88.62 179 VAL A C 1
ATOM 1358 O O . VAL A 1 179 ? 14.684 13.541 -22.746 1.00 88.62 179 VAL A O 1
ATOM 1361 N N . SER A 1 180 ? 15.826 15.467 -22.684 1.00 90.94 180 SER A N 1
ATOM 1362 C CA . SER A 1 180 ? 15.711 15.760 -24.119 1.00 90.94 180 SER A CA 1
ATOM 1363 C C . SER A 1 180 ? 16.401 14.701 -24.985 1.00 90.94 180 SER A C 1
ATOM 1365 O O . SER A 1 180 ? 15.852 14.259 -25.999 1.00 90.94 180 SER A O 1
ATOM 1367 N N . THR A 1 181 ? 17.578 14.235 -24.562 1.00 91.50 181 THR A N 1
ATOM 1368 C CA . THR A 1 181 ? 18.321 13.165 -25.243 1.00 91.50 181 THR A CA 1
ATOM 1369 C C . THR A 1 181 ? 17.543 11.855 -25.202 1.00 91.50 181 THR A C 1
ATOM 1371 O O . THR A 1 181 ? 17.301 11.254 -26.251 1.00 91.50 181 THR A O 1
ATOM 1374 N N . ALA A 1 182 ? 17.073 11.459 -24.016 1.00 92.31 182 ALA A N 1
ATOM 1375 C CA . ALA A 1 182 ? 16.268 10.256 -23.847 1.00 92.31 182 ALA A CA 1
ATOM 1376 C C . ALA A 1 182 ? 14.957 10.326 -24.643 1.00 92.31 182 ALA A C 1
ATOM 1378 O O . ALA A 1 182 ? 14.583 9.352 -25.289 1.00 92.31 182 ALA A O 1
ATOM 1379 N N . PHE A 1 183 ? 14.282 11.480 -24.656 1.00 93.81 183 PHE A N 1
ATOM 1380 C CA . PHE A 1 183 ? 13.059 11.695 -25.429 1.00 93.81 183 PHE A CA 1
ATOM 1381 C C . PHE A 1 183 ? 13.292 11.526 -26.933 1.00 93.81 183 PHE A C 1
ATOM 1383 O O . PHE A 1 183 ? 12.510 10.854 -27.608 1.00 93.81 183 PHE A O 1
ATOM 1390 N N . ARG A 1 184 ? 14.376 12.104 -27.465 1.00 95.19 184 ARG A N 1
ATOM 1391 C CA . ARG A 1 184 ? 14.728 11.998 -28.888 1.00 95.19 184 ARG A CA 1
ATOM 1392 C C . ARG A 1 184 ? 15.025 10.557 -29.287 1.00 95.19 184 ARG A C 1
ATOM 1394 O O . ARG A 1 184 ? 14.552 10.094 -30.323 1.00 95.19 184 ARG A O 1
ATOM 1401 N N . GLU A 1 185 ? 15.800 9.854 -28.469 1.00 95.12 185 GLU A N 1
ATOM 1402 C CA . GLU A 1 185 ? 16.139 8.452 -28.696 1.00 95.12 185 GLU A CA 1
ATOM 1403 C C . GLU A 1 185 ? 14.902 7.553 -28.622 1.00 95.12 185 GLU A C 1
ATOM 1405 O O . GLU A 1 185 ? 14.646 6.780 -29.545 1.00 95.12 185 GLU A O 1
ATOM 1410 N N . LEU A 1 186 ? 14.099 7.708 -27.568 1.00 94.81 186 LEU A N 1
ATOM 1411 C CA . LEU A 1 186 ? 12.852 6.980 -27.372 1.00 94.81 186 LEU A CA 1
ATOM 1412 C C . LEU A 1 186 ? 11.901 7.193 -28.552 1.00 94.81 186 LEU A C 1
ATOM 1414 O O . LEU A 1 186 ? 11.437 6.215 -29.127 1.00 94.81 186 LEU A O 1
ATOM 1418 N N . SER A 1 187 ? 11.672 8.442 -28.967 1.00 94.31 187 SER A N 1
ATOM 1419 C CA . SER A 1 187 ? 10.764 8.763 -30.079 1.00 94.31 187 SER A CA 1
ATOM 1420 C C . SER A 1 187 ? 11.201 8.078 -31.373 1.00 94.31 187 SER A C 1
ATOM 1422 O O . SER A 1 187 ? 10.407 7.380 -32.001 1.00 94.31 187 SER A O 1
ATOM 1424 N N . LYS A 1 188 ? 12.495 8.170 -31.710 1.00 94.81 188 LYS A N 1
ATOM 1425 C CA . LYS A 1 188 ? 13.064 7.502 -32.886 1.00 94.81 188 LYS A CA 1
ATOM 1426 C C . LYS A 1 188 ? 12.844 5.987 -32.842 1.00 94.81 188 LYS A C 1
ATOM 1428 O O . LYS A 1 188 ? 12.448 5.385 -33.834 1.00 94.81 188 LYS A O 1
ATOM 1433 N N . LYS A 1 189 ? 13.100 5.354 -31.694 1.00 94.31 189 LYS A N 1
ATOM 1434 C CA . LYS A 1 189 ? 12.962 3.899 -31.547 1.00 94.31 189 LYS A CA 1
ATOM 1435 C C . LYS A 1 189 ? 11.524 3.420 -31.647 1.00 94.31 189 LYS A C 1
ATOM 1437 O O . LYS A 1 189 ? 11.276 2.377 -32.248 1.00 94.31 189 LYS A O 1
ATOM 1442 N N . LEU A 1 190 ? 10.583 4.194 -31.124 1.00 93.12 190 LEU A N 1
ATOM 1443 C CA . LEU A 1 190 ? 9.169 3.880 -31.265 1.00 93.12 190 LEU A CA 1
ATOM 1444 C C . LEU A 1 190 ? 8.716 3.997 -32.717 1.00 93.12 190 LEU A C 1
ATOM 1446 O O . LEU A 1 190 ? 8.025 3.101 -33.187 1.00 93.12 190 LEU A O 1
ATOM 1450 N N . GLU A 1 191 ? 9.133 5.033 -33.445 1.00 92.44 191 GLU A N 1
ATOM 1451 C CA . GLU A 1 191 ? 8.832 5.183 -34.878 1.00 92.44 191 GLU A CA 1
ATOM 1452 C C . GLU A 1 191 ? 9.406 4.033 -35.725 1.00 92.44 191 GLU A C 1
ATOM 1454 O O . GLU A 1 191 ? 8.779 3.602 -36.690 1.00 92.44 191 GLU A O 1
ATOM 1459 N N . GLU A 1 192 ? 10.558 3.480 -35.328 1.00 91.75 192 GLU A N 1
ATOM 1460 C CA . GLU A 1 192 ? 11.161 2.273 -35.920 1.00 91.75 192 GLU A CA 1
ATOM 1461 C C . GLU A 1 192 ? 10.403 0.969 -35.569 1.00 91.75 192 GLU A C 1
ATOM 1463 O O . GLU A 1 192 ? 10.785 -0.111 -36.023 1.00 91.75 192 GLU A O 1
ATOM 1468 N N . GLY A 1 193 ? 9.347 1.035 -34.752 1.00 89.44 193 GLY A N 1
ATOM 1469 C CA . GLY A 1 193 ? 8.594 -0.131 -34.284 1.00 89.44 193 GLY A CA 1
ATOM 1470 C C . GLY A 1 193 ? 9.268 -0.899 -33.144 1.00 89.44 193 GLY A C 1
ATOM 1471 O O . GLY A 1 193 ? 8.834 -1.997 -32.786 1.00 89.44 193 GLY A O 1
ATOM 1472 N N . GLN A 1 194 ? 10.337 -0.352 -32.560 1.00 91.12 194 GLN A N 1
ATOM 1473 C CA . GLN A 1 194 ? 11.086 -0.988 -31.483 1.00 91.12 194 GLN A CA 1
ATOM 1474 C C . GLN A 1 194 ? 10.472 -0.639 -30.121 1.00 91.12 194 GLN A C 1
ATOM 1476 O O . GLN A 1 194 ? 10.236 0.524 -29.804 1.00 91.12 194 GLN A O 1
ATOM 1481 N N . ASN A 1 195 ? 10.237 -1.650 -29.280 1.00 92.62 195 ASN A N 1
ATOM 1482 C CA . ASN A 1 195 ? 9.799 -1.417 -27.902 1.00 92.62 195 ASN A CA 1
ATOM 1483 C C . ASN A 1 195 ? 10.938 -0.798 -27.086 1.00 92.62 195 ASN A C 1
ATOM 1485 O O . ASN A 1 195 ? 12.081 -1.241 -27.206 1.00 92.62 195 ASN A O 1
ATOM 1489 N N . VAL A 1 196 ? 10.628 0.164 -26.222 1.00 94.44 196 VAL A N 1
ATOM 1490 C CA . VAL A 1 196 ? 11.604 0.899 -25.412 1.00 94.44 196 VAL A CA 1
ATOM 1491 C C . VAL A 1 196 ? 11.308 0.712 -23.925 1.00 94.44 196 VAL A C 1
ATOM 1493 O O . VAL A 1 196 ? 10.173 0.882 -23.487 1.00 94.44 196 VAL A O 1
ATOM 1496 N N . LEU A 1 197 ? 12.330 0.383 -23.139 1.00 93.19 197 LEU A N 1
ATOM 1497 C CA . LEU A 1 197 ? 12.323 0.421 -21.679 1.00 93.19 197 LEU A CA 1
ATOM 1498 C C . LEU A 1 197 ? 13.138 1.634 -21.225 1.00 93.19 197 LEU A C 1
ATOM 1500 O O . LEU A 1 197 ? 14.361 1.618 -21.325 1.00 93.19 197 LEU A O 1
ATOM 1504 N N . ALA A 1 198 ? 12.466 2.657 -20.708 1.00 92.19 198 ALA A N 1
ATOM 1505 C CA . ALA A 1 198 ? 13.100 3.770 -20.015 1.00 92.19 198 ALA A CA 1
ATOM 1506 C C . ALA A 1 198 ? 13.124 3.467 -18.516 1.00 92.19 198 ALA A C 1
ATOM 1508 O O . ALA A 1 198 ? 12.076 3.268 -17.897 1.00 92.19 198 ALA A O 1
ATOM 1509 N N . MET A 1 199 ? 14.308 3.414 -17.920 1.00 89.44 199 MET A N 1
ATOM 1510 C CA . MET A 1 199 ? 14.455 3.103 -16.504 1.00 89.44 199 MET A CA 1
ATOM 1511 C C . MET A 1 199 ? 15.444 4.040 -15.834 1.00 89.44 199 MET A C 1
ATOM 1513 O O . MET A 1 199 ? 16.421 4.468 -16.441 1.00 89.44 199 MET A O 1
ATOM 1517 N N . LEU A 1 200 ? 15.209 4.337 -14.560 1.00 85.06 200 LEU A N 1
ATOM 1518 C CA . LEU A 1 200 ? 16.295 4.816 -13.710 1.00 85.06 200 LEU A CA 1
ATOM 1519 C C . LEU A 1 200 ? 17.303 3.653 -13.530 1.00 85.06 200 LEU A C 1
ATOM 1521 O O . LEU A 1 200 ? 16.939 2.510 -13.798 1.00 85.06 200 LEU A O 1
ATOM 1525 N N . PRO A 1 201 ? 18.574 3.887 -13.180 1.00 70.12 201 PRO A N 1
ATOM 1526 C CA . PRO A 1 201 ? 19.500 2.854 -12.728 1.00 70.12 201 PRO A CA 1
ATOM 1527 C C . PRO A 1 201 ? 19.272 2.530 -11.248 1.00 70.12 201 PRO A C 1
ATOM 1529 O O . PRO A 1 201 ? 18.910 3.393 -10.445 1.00 70.12 201 PRO A O 1
ATOM 1532 N N . GLY A 1 202 ? 19.486 1.262 -10.883 1.00 63.53 202 GLY A N 1
ATOM 1533 C CA . GLY A 1 202 ? 19.413 0.837 -9.485 1.00 63.53 202 GLY A CA 1
ATOM 1534 C C . GLY A 1 202 ? 20.601 1.353 -8.691 1.00 63.53 202 GLY A C 1
ATOM 1535 O O . GLY A 1 202 ? 21.585 1.788 -9.294 1.00 63.53 202 GLY A O 1
ATOM 1536 N N . PRO A 1 203 ? 20.558 1.288 -7.349 1.00 54.22 203 PRO A N 1
ATOM 1537 C CA . PRO A 1 203 ? 21.767 1.502 -6.571 1.00 54.22 203 PRO A CA 1
ATOM 1538 C C . PRO A 1 203 ? 22.836 0.542 -7.099 1.00 54.22 203 PRO A C 1
ATOM 1540 O O . PRO A 1 203 ? 22.617 -0.674 -7.134 1.00 54.22 203 PRO A O 1
ATOM 1543 N N . SER A 1 204 ? 23.965 1.088 -7.556 1.00 41.03 204 SER A N 1
ATOM 1544 C CA . SER A 1 204 ? 25.127 0.277 -7.904 1.00 41.03 204 SER A CA 1
ATOM 1545 C C . SER A 1 204 ? 25.419 -0.648 -6.722 1.00 41.03 204 SER A C 1
ATOM 1547 O O . SER A 1 204 ? 25.384 -0.176 -5.578 1.00 41.03 204 SER A O 1
ATOM 1549 N N . PRO A 1 205 ? 25.688 -1.950 -6.940 1.00 34.84 205 PRO A N 1
ATOM 1550 C CA . PRO A 1 205 ? 26.189 -2.782 -5.857 1.00 34.84 205 PRO A CA 1
ATOM 1551 C C . PRO A 1 205 ? 27.396 -2.059 -5.242 1.00 34.84 205 PRO A C 1
ATOM 1553 O O . PRO A 1 205 ? 28.184 -1.480 -6.001 1.00 34.84 205 PRO A O 1
ATOM 1556 N N . PRO A 1 206 ? 27.528 -2.021 -3.901 1.00 32.47 206 PRO A N 1
ATOM 1557 C CA . PRO A 1 206 ? 28.671 -1.376 -3.277 1.00 32.47 206 PRO A CA 1
ATOM 1558 C C . PRO A 1 206 ? 29.925 -1.943 -3.931 1.00 32.47 206 PRO A C 1
ATOM 1560 O O . PRO A 1 206 ? 30.035 -3.163 -4.092 1.00 32.47 206 PRO A O 1
ATOM 1563 N N . ALA A 1 207 ? 30.814 -1.053 -4.381 1.00 31.52 207 ALA A N 1
ATOM 1564 C CA . ALA A 1 207 ? 32.085 -1.455 -4.953 1.00 31.52 207 ALA A CA 1
ATOM 1565 C C . ALA A 1 207 ? 32.691 -2.487 -4.003 1.00 31.52 207 ALA A C 1
ATOM 1567 O O . ALA A 1 207 ? 32.841 -2.210 -2.813 1.00 31.52 207 ALA A O 1
ATOM 1568 N N . MET A 1 208 ? 32.950 -3.699 -4.501 1.00 30.61 208 MET A N 1
ATOM 1569 C CA . MET A 1 208 ? 33.711 -4.682 -3.747 1.00 30.61 208 MET A CA 1
ATOM 1570 C C . MET A 1 208 ? 35.079 -4.056 -3.505 1.00 30.61 208 MET A C 1
ATOM 1572 O O . MET A 1 208 ? 35.958 -4.114 -4.366 1.00 30.61 208 MET A O 1
ATOM 1576 N N . THR A 1 209 ? 35.243 -3.418 -2.349 1.00 33.03 209 THR A N 1
ATOM 1577 C CA . THR A 1 209 ? 36.547 -3.099 -1.800 1.00 33.03 209 THR A CA 1
ATOM 1578 C C . THR A 1 209 ? 37.224 -4.449 -1.643 1.00 33.03 209 THR A C 1
ATOM 1580 O O . THR A 1 209 ? 36.872 -5.234 -0.762 1.00 33.03 209 THR A O 1
ATOM 1583 N N . ARG A 1 210 ? 38.106 -4.781 -2.589 1.00 33.44 210 ARG A N 1
ATOM 1584 C CA . ARG A 1 210 ? 39.037 -5.888 -2.422 1.00 33.44 210 ARG A CA 1
ATOM 1585 C C . ARG A 1 210 ? 39.837 -5.556 -1.165 1.00 33.44 210 ARG A C 1
ATOM 1587 O O . ARG A 1 210 ? 40.574 -4.571 -1.171 1.00 33.44 210 ARG A O 1
ATOM 1594 N N . PHE A 1 211 ? 39.589 -6.305 -0.096 1.00 40.00 211 PHE A N 1
ATOM 1595 C CA . PHE A 1 211 ? 40.564 -6.462 0.974 1.00 40.00 211 PHE A CA 1
ATOM 1596 C C . PHE A 1 211 ? 41.765 -7.237 0.433 1.00 40.00 211 PHE A C 1
ATOM 1598 O O . PHE A 1 211 ? 41.544 -8.122 -0.432 1.00 40.00 211 PHE A O 1
#